Protein AF-0000000083334895 (afdb_homodimer)

pLDDT: mean 95.43, std 4.26, range [71.75, 98.81]

InterPro domains:
  IPR008173 Adenylyl cyclase CyaB [PTHR21028] (1-172)
  IPR008173 Adenylyl cyclase CyaB [cd07890] (3-166)
  IPR023577 CYTH domain [PF01928] (1-166)
  IPR023577 CYTH domain [PS51707] (1-172)
  IPR023577 CYTH domain [SM01118] (1-172)
  IPR033469 CYTH-like domain superfamily [SSF55154] (3-170)

Structure (mmCIF, N/CA/C/O backbone):
data_AF-0000000083334895-model_v1
#
loop_
_entity.id
_entity.type
_entity.pdbx_description
1 polymer 'CYTH domain-containing protein'
#
loop_
_atom_site.group_PDB
_atom_site.id
_atom_site.type_symbol
_atom_site.label_atom_id
_atom_site.label_alt_id
_atom_site.label_comp_id
_atom_site.label_asym_id
_atom_site.label_entity_id
_atom_site.label_seq_id
_atom_site.pdbx_PDB_ins_code
_atom_site.Cartn_x
_atom_site.Cartn_y
_atom_site.Cartn_z
_atom_site.occupancy
_atom_site.B_iso_or_equiv
_atom_site.auth_seq_id
_atom_site.auth_comp_id
_atom_site.auth_asym_id
_atom_site.auth_atom_id
_atom_site.pdbx_PDB_model_num
ATOM 1 N N . MET A 1 1 ? 1.846 -17.031 3.639 1 89.62 1 MET A N 1
ATOM 2 C CA . MET A 1 1 ? 1.557 -18.375 3.123 1 89.62 1 MET A CA 1
ATOM 3 C C . MET A 1 1 ? 2.668 -18.844 2.195 1 89.62 1 MET A C 1
ATOM 5 O O . MET A 1 1 ? 3.494 -18.047 1.747 1 89.62 1 MET A O 1
ATOM 9 N N . ARG A 1 2 ? 2.758 -20.375 2.004 1 93.31 2 ARG A N 1
ATOM 10 C CA . ARG A 1 2 ? 3.793 -20.938 1.152 1 93.31 2 ARG A CA 1
ATOM 11 C C . ARG A 1 2 ? 3.191 -21.906 0.128 1 93.31 2 ARG A C 1
ATOM 13 O O . ARG A 1 2 ? 2.234 -22.625 0.427 1 93.31 2 ARG A O 1
ATOM 20 N N . ASN A 1 3 ? 3.762 -21.781 -1.038 1 95.5 3 ASN A N 1
ATOM 21 C CA . ASN A 1 3 ? 3.373 -22.734 -2.062 1 95.5 3 ASN A CA 1
ATOM 22 C C . ASN A 1 3 ? 4.551 -23.109 -2.959 1 95.5 3 ASN A C 1
ATOM 24 O O . ASN A 1 3 ? 5.562 -22.406 -2.984 1 95.5 3 ASN A O 1
ATOM 28 N N . ILE A 1 4 ? 4.484 -24.328 -3.48 1 96.38 4 ILE A N 1
ATOM 29 C CA . ILE A 1 4 ? 5.367 -24.688 -4.586 1 96.38 4 ILE A CA 1
ATOM 30 C C . ILE A 1 4 ? 4.703 -24.344 -5.914 1 96.38 4 ILE A C 1
ATOM 32 O O . ILE A 1 4 ? 3.572 -24.75 -6.18 1 96.38 4 ILE A O 1
ATOM 36 N N . ASP A 1 5 ? 5.426 -23.578 -6.723 1 96.12 5 ASP A N 1
ATOM 37 C CA . ASP A 1 5 ? 4.844 -23.047 -7.953 1 96.12 5 ASP A CA 1
ATOM 38 C C . ASP A 1 5 ? 5.59 -23.562 -9.18 1 96.12 5 ASP A C 1
ATOM 40 O O . ASP A 1 5 ? 6.816 -23.672 -9.164 1 96.12 5 ASP A O 1
ATOM 44 N N . VAL A 1 6 ? 4.863 -23.906 -10.211 1 96.62 6 VAL A N 1
ATOM 45 C CA . VAL A 1 6 ? 5.375 -24.219 -11.547 1 96.62 6 VAL A CA 1
ATOM 46 C C . VAL A 1 6 ? 4.617 -23.406 -12.594 1 96.62 6 VAL A C 1
ATOM 48 O O . VAL A 1 6 ? 3.396 -23.25 -12.5 1 96.62 6 VAL A O 1
ATOM 51 N N . LYS A 1 7 ? 5.328 -22.891 -13.594 1 97.75 7 LYS A N 1
ATOM 52 C CA . LYS A 1 7 ? 4.703 -22.203 -14.719 1 97.75 7 LYS A CA 1
ATOM 53 C C . LYS A 1 7 ? 5.234 -22.734 -16.047 1 97.75 7 LYS A C 1
ATOM 55 O O . LYS A 1 7 ? 6.438 -22.969 -16.188 1 97.75 7 LYS A O 1
ATOM 60 N N . ALA A 1 8 ? 4.32 -22.891 -16.969 1 97.94 8 ALA A N 1
ATOM 61 C CA . ALA A 1 8 ? 4.734 -23.391 -18.281 1 97.94 8 ALA A CA 1
ATOM 62 C C . ALA A 1 8 ? 3.84 -22.828 -19.391 1 97.94 8 ALA A C 1
ATOM 64 O O . ALA A 1 8 ? 2.678 -22.5 -19.141 1 97.94 8 ALA A O 1
ATOM 65 N N . VAL A 1 9 ? 4.406 -22.75 -20.562 1 97.31 9 VAL A N 1
ATOM 66 C CA . VAL A 1 9 ? 3.609 -22.438 -21.734 1 97.31 9 VAL A CA 1
ATOM 67 C C . VAL A 1 9 ? 2.777 -23.641 -22.141 1 97.31 9 VAL A C 1
ATOM 69 O O . VAL A 1 9 ? 3.227 -24.781 -22.031 1 97.31 9 VAL A O 1
ATOM 72 N N . ILE A 1 10 ? 1.596 -23.391 -22.578 1 96.5 10 ILE A N 1
ATOM 73 C CA . ILE A 1 10 ? 0.734 -24.453 -23.078 1 96.5 10 ILE A CA 1
ATOM 74 C C . ILE A 1 10 ? 0.875 -24.578 -24.594 1 96.5 10 ILE A C 1
ATOM 76 O O . ILE A 1 10 ? 0.636 -23.609 -25.328 1 96.5 10 ILE A O 1
ATOM 80 N N . ARG A 1 11 ? 1.155 -25.766 -25.031 1 92.19 11 ARG A N 1
ATOM 81 C CA . ARG A 1 11 ? 1.303 -26 -26.469 1 92.19 11 ARG A CA 1
ATOM 82 C C . ARG A 1 11 ? 0.002 -26.516 -27.078 1 92.19 11 ARG A C 1
ATOM 84 O O . ARG A 1 11 ? -0.375 -26.109 -28.172 1 92.19 11 ARG A O 1
ATOM 91 N N . ASP A 1 12 ? -0.571 -27.359 -26.391 1 93.19 12 ASP A N 1
ATOM 92 C CA . ASP A 1 12 ? -1.852 -27.922 -26.812 1 93.19 12 ASP A CA 1
ATOM 93 C C . ASP A 1 12 ? -2.951 -27.594 -25.812 1 93.19 12 ASP A C 1
ATOM 95 O O . ASP A 1 12 ? -3.188 -28.359 -24.859 1 93.19 12 ASP A O 1
ATOM 99 N N . PHE A 1 13 ? -3.65 -26.578 -26.109 1 94.25 13 PHE A N 1
ATOM 100 C CA . PHE A 1 13 ? -4.625 -26.016 -25.172 1 94.25 13 PHE A CA 1
ATOM 101 C C . PHE A 1 13 ? -5.754 -27 -24.922 1 94.25 13 PHE A C 1
ATOM 103 O O . PHE A 1 13 ? -6.078 -27.281 -23.766 1 94.25 13 PHE A O 1
ATOM 110 N N . ALA A 1 14 ? -6.316 -27.5 -25.938 1 94.56 14 ALA A N 1
ATOM 111 C CA . ALA A 1 14 ? -7.457 -28.406 -25.828 1 94.56 14 ALA A CA 1
ATOM 112 C C . ALA A 1 14 ? -7.098 -29.641 -25 1 94.56 14 ALA A C 1
ATOM 114 O O . ALA A 1 14 ? -7.863 -30.047 -24.125 1 94.56 14 ALA A O 1
ATOM 115 N N . ARG A 1 15 ? -5.98 -30.219 -25.281 1 95.19 15 ARG A N 1
ATOM 116 C CA . ARG A 1 15 ? -5.531 -31.406 -24.562 1 95.19 15 ARG A CA 1
ATOM 117 C C . ARG A 1 15 ? -5.289 -31.094 -23.094 1 95.19 15 ARG A C 1
ATOM 119 O O . ARG A 1 15 ? -5.66 -31.875 -22.219 1 95.19 15 ARG A O 1
ATOM 126 N N . THR A 1 16 ? -4.637 -30.016 -22.828 1 95.69 16 THR A N 1
ATOM 127 C CA . THR A 1 16 ? -4.324 -29.609 -21.469 1 95.69 16 THR A CA 1
ATOM 128 C C . THR A 1 16 ? -5.605 -29.391 -20.656 1 95.69 16 THR A C 1
ATOM 130 O O . THR A 1 16 ? -5.738 -29.875 -19.547 1 95.69 16 THR A O 1
ATOM 133 N N . ILE A 1 17 ? -6.559 -28.703 -21.219 1 95.44 17 ILE A N 1
ATOM 134 C CA . ILE A 1 17 ? -7.828 -28.406 -20.562 1 95.44 17 ILE A CA 1
ATOM 135 C C . ILE A 1 17 ? -8.57 -29.703 -20.266 1 95.44 17 ILE A C 1
ATOM 137 O O . ILE A 1 17 ? -9.117 -29.891 -19.172 1 95.44 17 ILE A O 1
ATOM 141 N N . ALA A 1 18 ? -8.594 -30.578 -21.203 1 96.56 18 ALA A N 1
ATOM 142 C CA . ALA A 1 18 ? -9.281 -31.859 -21.031 1 96.56 18 ALA A CA 1
ATOM 143 C C . ALA A 1 18 ? -8.68 -32.656 -19.859 1 96.56 18 ALA A C 1
ATOM 145 O O . ALA A 1 18 ? -9.414 -33.188 -19.031 1 96.56 18 ALA A O 1
ATOM 146 N N . LYS A 1 19 ? -7.406 -32.688 -19.859 1 97.31 19 LYS A N 1
ATOM 147 C CA . LYS A 1 19 ? -6.738 -33.406 -18.781 1 97.31 19 LYS A CA 1
ATOM 148 C C . LYS A 1 19 ? -6.961 -32.75 -17.438 1 97.31 19 LYS A C 1
ATOM 150 O O . LYS A 1 19 ? -7.18 -33.438 -16.422 1 97.31 19 LYS A O 1
ATOM 155 N N . ALA A 1 20 ? -6.828 -31.422 -17.406 1 97.44 20 ALA A N 1
ATOM 156 C CA . ALA A 1 20 ? -7.086 -30.672 -16.172 1 97.44 20 ALA A CA 1
ATOM 157 C C . ALA A 1 20 ? -8.492 -30.953 -15.648 1 97.44 20 ALA A C 1
ATOM 159 O O . ALA A 1 20 ? -8.688 -31.156 -14.445 1 97.44 20 ALA A O 1
ATOM 160 N N . ARG A 1 21 ? -9.43 -30.922 -16.5 1 97.06 21 ARG A N 1
ATOM 161 C CA . ARG A 1 21 ? -10.82 -31.203 -16.156 1 97.06 21 ARG A CA 1
ATOM 162 C C . ARG A 1 21 ? -10.977 -32.625 -15.594 1 97.06 21 ARG A C 1
ATOM 164 O O . ARG A 1 21 ? -11.695 -32.812 -14.617 1 97.06 21 ARG A O 1
ATOM 171 N N . GLU A 1 22 ? -10.312 -33.531 -16.234 1 97.5 22 GLU A N 1
ATOM 172 C CA . GLU A 1 22 ? -10.359 -34.938 -15.812 1 97.5 22 GLU A CA 1
ATOM 173 C C . GLU A 1 22 ? -9.812 -35.094 -14.398 1 97.5 22 GLU A C 1
ATOM 175 O O . GLU A 1 22 ? -10.367 -35.844 -13.602 1 97.5 22 GLU A O 1
ATOM 180 N N . LEU A 1 23 ? -8.766 -34.375 -14.086 1 97.69 23 LEU A N 1
ATOM 181 C CA . LEU A 1 23 ? -8.07 -34.562 -12.812 1 97.69 23 LEU A CA 1
ATOM 182 C C . LEU A 1 23 ? -8.766 -33.781 -11.711 1 97.69 23 LEU A C 1
ATOM 184 O O . LEU A 1 23 ? -8.609 -34.094 -10.523 1 97.69 23 LEU A O 1
ATOM 188 N N . SER A 1 24 ? -9.484 -32.719 -12.086 1 97.62 24 SER A N 1
ATOM 189 C CA . SER A 1 24 ? -10.016 -31.75 -11.125 1 97.62 24 SER A CA 1
ATOM 190 C C . SER A 1 24 ? -11.07 -32.406 -10.227 1 97.62 24 SER A C 1
ATOM 192 O O . SER A 1 24 ? -11.883 -33.188 -10.688 1 97.62 24 SER A O 1
ATOM 194 N N . GLU A 1 25 ? -11.047 -32.031 -9 1 97.19 25 GLU A N 1
ATOM 195 C CA . GLU A 1 25 ? -12.016 -32.5 -8.016 1 97.19 25 GLU A CA 1
ATOM 196 C C . GLU A 1 25 ? -13.156 -31.516 -7.84 1 97.19 25 GLU A C 1
ATOM 198 O O . GLU A 1 25 ? -14.078 -31.75 -7.059 1 97.19 25 GLU A O 1
ATOM 203 N N . THR A 1 26 ? -13.117 -30.359 -8.414 1 95.25 26 THR A N 1
ATOM 204 C CA . THR A 1 26 ? -14.141 -29.312 -8.352 1 95.25 26 THR A CA 1
ATOM 205 C C . THR A 1 26 ? -14.461 -28.797 -9.742 1 95.25 26 THR A C 1
ATOM 207 O O . THR A 1 26 ? -13.688 -28.984 -10.68 1 95.25 26 THR A O 1
ATOM 210 N N . PRO A 1 27 ? -15.695 -28.203 -9.859 1 95.5 27 PRO A N 1
ATOM 211 C CA . PRO A 1 27 ? -16.016 -27.594 -11.156 1 95.5 27 PRO A CA 1
ATOM 212 C C . PRO A 1 27 ? -15.023 -26.484 -11.539 1 95.5 27 PRO A C 1
ATOM 214 O O . PRO A 1 27 ? -14.477 -25.812 -10.656 1 95.5 27 PRO A O 1
ATOM 217 N N . GLU A 1 28 ? -14.891 -26.359 -12.781 1 95.88 28 GLU A N 1
ATOM 218 C CA . GLU A 1 28 ? -14.07 -25.297 -13.344 1 95.88 28 GLU A CA 1
ATOM 219 C C . GLU A 1 28 ? -14.602 -23.922 -12.945 1 95.88 28 GLU A C 1
ATOM 221 O O . GLU A 1 28 ? -15.82 -23.703 -12.945 1 95.88 28 GLU A O 1
ATOM 226 N N . VAL A 1 29 ? -13.766 -23.062 -12.562 1 95.81 29 VAL A N 1
ATOM 227 C CA . VAL A 1 29 ? -14.133 -21.688 -12.258 1 95.81 29 VAL A CA 1
ATOM 228 C C . VAL A 1 29 ? -13.391 -20.719 -13.18 1 95.81 29 VAL A C 1
ATOM 230 O O . VAL A 1 29 ? -12.164 -20.797 -13.289 1 95.81 29 VAL A O 1
ATOM 233 N N . LYS A 1 30 ? -14.109 -19.891 -13.836 1 96.19 30 LYS A N 1
ATOM 234 C CA . LYS A 1 30 ? -13.523 -18.875 -14.703 1 96.19 30 LYS A CA 1
ATOM 235 C C . LYS A 1 30 ? -13.367 -17.547 -13.961 1 96.19 30 LYS A C 1
ATOM 237 O O . LYS A 1 30 ? -14.32 -17.062 -13.352 1 96.19 30 LYS A O 1
ATOM 242 N N . ILE A 1 31 ? -12.18 -17 -14.008 1 95.75 31 ILE A N 1
ATOM 243 C CA . ILE A 1 31 ? -11.883 -15.766 -13.289 1 95.75 31 ILE A CA 1
ATOM 244 C C . ILE A 1 31 ? -11.211 -14.773 -14.234 1 95.75 31 ILE A C 1
ATOM 246 O O . ILE A 1 31 ? -10.203 -15.094 -14.867 1 95.75 31 ILE A O 1
ATOM 250 N N . GLU A 1 32 ? -11.711 -13.602 -14.352 1 96.56 32 GLU A N 1
ATOM 251 C CA . GLU A 1 32 ? -11.062 -12.523 -15.086 1 96.56 32 GLU A CA 1
ATOM 252 C C . GLU A 1 32 ? -10.305 -11.594 -14.148 1 96.56 32 GLU A C 1
ATOM 254 O O . GLU A 1 32 ? -10.883 -11.023 -13.219 1 96.56 32 GLU A O 1
ATOM 259 N N . GLN A 1 33 ? -9.055 -11.445 -14.391 1 96.69 33 GLN A N 1
ATOM 260 C CA . GLN A 1 33 ? -8.18 -10.727 -13.469 1 96.69 33 GLN A CA 1
ATOM 261 C C . GLN A 1 33 ? -7.402 -9.633 -14.188 1 96.69 33 GLN A C 1
ATOM 263 O O . GLN A 1 33 ? -6.852 -9.859 -15.273 1 96.69 33 GLN A O 1
ATOM 268 N N . HIS A 1 34 ? -7.375 -8.445 -13.641 1 97 34 HIS A N 1
ATOM 269 C CA . HIS A 1 34 ? -6.52 -7.332 -14.031 1 97 34 HIS A CA 1
ATOM 270 C C . HIS A 1 34 ? -5.547 -6.969 -12.914 1 97 34 HIS A C 1
ATOM 272 O O . HIS A 1 34 ? -5.945 -6.371 -11.906 1 97 34 HIS A O 1
ATOM 278 N N . ASP A 1 35 ? -4.281 -7.301 -13.078 1 98.12 35 ASP A N 1
ATOM 279 C CA . ASP A 1 35 ? -3.26 -7.086 -12.055 1 98.12 35 ASP A CA 1
ATOM 280 C C . ASP A 1 35 ? -2.412 -5.855 -12.375 1 98.12 35 ASP A C 1
ATOM 282 O O . ASP A 1 35 ? -1.807 -5.777 -13.445 1 98.12 35 ASP A O 1
ATOM 286 N N . THR A 1 36 ? -2.41 -4.891 -11.516 1 98.56 36 THR A N 1
ATOM 287 C CA . THR A 1 36 ? -1.465 -3.783 -11.586 1 98.56 36 THR A CA 1
ATOM 288 C C . THR A 1 36 ? -0.254 -4.051 -10.695 1 98.56 36 THR A C 1
ATOM 290 O O . THR A 1 36 ? -0.388 -4.176 -9.477 1 98.56 36 THR A O 1
ATOM 293 N N . PHE A 1 37 ? 0.863 -4.148 -11.344 1 98.75 37 PHE A N 1
ATOM 294 C CA . PHE A 1 37 ? 2.1 -4.379 -10.602 1 98.75 37 PHE A CA 1
ATOM 295 C C . PHE A 1 37 ? 2.791 -3.062 -10.281 1 98.75 37 PHE A C 1
ATOM 297 O O . PHE A 1 37 ? 2.902 -2.186 -11.141 1 98.75 37 PHE A O 1
ATOM 304 N N . PHE A 1 38 ? 3.248 -2.947 -9.047 1 98.69 38 PHE A N 1
ATOM 305 C CA . PHE A 1 38 ? 3.971 -1.763 -8.594 1 98.69 38 PHE A CA 1
ATOM 306 C C . PHE A 1 38 ? 5.461 -2.055 -8.469 1 98.69 38 PHE A C 1
ATOM 308 O O . PHE A 1 38 ? 5.863 -3.215 -8.367 1 98.69 38 PHE A O 1
ATOM 315 N N . LYS A 1 39 ? 6.238 -1.011 -8.555 1 97.81 39 LYS A N 1
ATOM 316 C CA . LYS A 1 39 ? 7.68 -1.163 -8.367 1 97.81 39 LYS A CA 1
ATOM 317 C C . LYS A 1 39 ? 8.031 -1.373 -6.898 1 97.81 39 LYS A C 1
ATOM 319 O O . LYS A 1 39 ? 8.031 -0.422 -6.113 1 97.81 39 LYS A O 1
ATOM 324 N N . ALA A 1 40 ? 8.289 -2.572 -6.582 1 97.12 40 ALA A N 1
ATOM 325 C CA . ALA A 1 40 ? 8.602 -2.926 -5.199 1 97.12 40 ALA A CA 1
ATOM 326 C C . ALA A 1 40 ? 10.109 -3.084 -5.004 1 97.12 40 ALA A C 1
ATOM 328 O O . ALA A 1 40 ? 10.82 -3.48 -5.926 1 97.12 40 ALA A O 1
ATOM 329 N N . LYS A 1 41 ? 10.57 -2.723 -3.768 1 94.88 41 LYS A N 1
ATOM 330 C CA . LYS A 1 41 ? 11.969 -2.916 -3.408 1 94.88 41 LYS A CA 1
ATOM 331 C C . LYS A 1 41 ? 12.312 -4.398 -3.303 1 94.88 41 LYS A C 1
ATOM 333 O O . LYS A 1 41 ? 13.398 -4.82 -3.697 1 94.88 41 LYS A O 1
ATOM 338 N N . ASP A 1 42 ? 11.445 -5.164 -2.727 1 93.19 42 ASP A N 1
ATOM 339 C CA . ASP A 1 42 ? 11.609 -6.602 -2.531 1 93.19 42 ASP A CA 1
ATOM 340 C C . ASP A 1 42 ? 10.336 -7.359 -2.893 1 93.19 42 ASP A C 1
ATOM 342 O O . ASP A 1 42 ? 9.242 -6.973 -2.479 1 93.19 42 ASP A O 1
ATOM 346 N N . GLY A 1 43 ? 10.523 -8.43 -3.693 1 95.81 43 GLY A N 1
ATOM 347 C CA . GLY A 1 43 ? 9.359 -9.18 -4.129 1 95.81 43 GLY A CA 1
ATOM 348 C C . GLY A 1 43 ? 8.57 -8.484 -5.227 1 95.81 43 GLY A C 1
ATOM 349 O O . GLY A 1 43 ? 9.086 -7.586 -5.887 1 95.81 43 GLY A O 1
ATOM 350 N N . ARG A 1 44 ? 7.402 -9.008 -5.488 1 97.69 44 ARG A N 1
ATOM 351 C CA . ARG A 1 44 ? 6.473 -8.406 -6.438 1 97.69 44 ARG A CA 1
ATOM 352 C C . ARG A 1 44 ? 5.172 -8.008 -5.75 1 97.69 44 ARG A C 1
ATOM 354 O O . ARG A 1 44 ? 4.578 -8.797 -5.016 1 97.69 44 ARG A O 1
ATOM 361 N N . LEU A 1 45 ? 4.789 -6.793 -5.895 1 98.69 45 LEU A N 1
ATOM 362 C CA . LEU A 1 45 ? 3.553 -6.254 -5.332 1 98.69 45 LEU A CA 1
ATOM 363 C C . LEU A 1 45 ? 2.543 -5.949 -6.434 1 98.69 45 LEU A C 1
ATOM 365 O O . LEU A 1 45 ? 2.873 -5.277 -7.414 1 98.69 45 LEU A O 1
ATOM 369 N N . LYS A 1 46 ? 1.375 -6.48 -6.246 1 98.81 46 LYS A N 1
ATOM 370 C CA . LYS A 1 46 ? 0.349 -6.172 -7.238 1 98.81 46 LYS A CA 1
ATOM 371 C C . LYS A 1 46 ? -1.012 -5.973 -6.574 1 98.81 46 LYS A C 1
ATOM 373 O O . LYS A 1 46 ? -1.253 -6.473 -5.477 1 98.81 46 LYS A O 1
ATOM 378 N N . LEU A 1 47 ? -1.805 -5.145 -7.18 1 98.62 47 LEU A N 1
ATOM 379 C CA . LEU A 1 47 ? -3.232 -5.062 -6.887 1 98.62 47 LEU A CA 1
ATOM 380 C C . LEU A 1 47 ? -4.047 -5.789 -7.953 1 98.62 47 LEU A C 1
ATOM 382 O O . LEU A 1 47 ? -3.979 -5.441 -9.133 1 98.62 47 LEU A O 1
ATOM 386 N N . ARG A 1 48 ? -4.727 -6.855 -7.543 1 98.31 48 ARG A N 1
ATOM 387 C CA . ARG A 1 48 ? -5.531 -7.68 -8.438 1 98.31 48 ARG A CA 1
ATOM 388 C C . ARG A 1 48 ? -7 -7.273 -8.383 1 98.31 48 ARG A C 1
ATOM 390 O O . ARG A 1 48 ? -7.633 -7.355 -7.328 1 98.31 48 ARG A O 1
ATOM 397 N N . LYS A 1 49 ? -7.52 -6.805 -9.5 1 96.69 49 LYS A N 1
ATOM 398 C CA . LYS A 1 49 ? -8.945 -6.527 -9.633 1 96.69 49 LYS A CA 1
ATOM 399 C C . LYS A 1 49 ? -9.664 -7.668 -10.352 1 96.69 49 LYS A C 1
ATOM 401 O O . LYS A 1 49 ? -9.18 -8.172 -11.367 1 96.69 49 LYS A O 1
ATOM 406 N N . PHE A 1 50 ? -10.773 -8.031 -9.758 1 95.31 50 PHE A N 1
ATOM 407 C CA . PHE A 1 50 ? -11.617 -9.039 -10.383 1 95.31 50 PHE A CA 1
ATOM 408 C C . PHE A 1 50 ? -12.703 -8.383 -11.227 1 95.31 50 PHE A C 1
ATOM 410 O O . PHE A 1 50 ? -13.344 -7.426 -10.789 1 95.31 50 PHE A O 1
ATOM 417 N N . LYS A 1 51 ? -12.844 -8.711 -12.438 1 87.25 51 LYS A N 1
ATOM 418 C CA . LYS A 1 51 ? -13.781 -8.055 -13.344 1 87.25 51 LYS A CA 1
ATOM 419 C C . LYS A 1 51 ? -15.203 -8.57 -13.125 1 87.25 51 LYS A C 1
ATOM 421 O O . LYS A 1 51 ? -16.172 -7.93 -13.547 1 87.25 51 LYS A O 1
ATOM 426 N N . VAL A 1 52 ? -15.336 -9.695 -12.594 1 76.88 52 VAL A N 1
ATOM 427 C CA . VAL A 1 52 ? -16.672 -10.18 -12.266 1 76.88 52 VAL A CA 1
ATOM 428 C C . VAL A 1 52 ? -16.875 -10.164 -10.75 1 76.88 52 VAL A C 1
ATOM 430 O O . VAL A 1 52 ? -15.938 -10.43 -9.992 1 76.88 52 VAL A O 1
ATOM 433 N N . GLY A 1 53 ? -18.094 -9.586 -10.359 1 71.88 53 GLY A N 1
ATOM 434 C CA . GLY A 1 53 ? -18.406 -9.531 -8.938 1 71.88 53 GLY A CA 1
ATOM 435 C C . GLY A 1 53 ? -18.625 -8.117 -8.438 1 71.88 53 GLY A C 1
ATOM 436 O O . GLY A 1 53 ? -19 -7.227 -9.195 1 71.88 53 GLY A O 1
ATOM 437 N N . ASP A 1 54 ? -18.438 -7.902 -7.168 1 71.75 54 ASP A N 1
ATOM 438 C CA . ASP A 1 54 ? -18.797 -6.664 -6.488 1 71.75 54 ASP A CA 1
ATOM 439 C C . ASP A 1 54 ? -17.641 -5.672 -6.5 1 71.75 54 ASP A C 1
ATOM 441 O O . ASP A 1 54 ? -17.562 -4.785 -5.648 1 71.75 54 ASP A O 1
ATOM 445 N N . GLY A 1 55 ? -16.672 -5.945 -7.473 1 78.38 55 GLY A N 1
ATOM 446 C CA . GLY A 1 55 ? -15.57 -4.996 -7.547 1 78.38 55 GLY A CA 1
ATOM 447 C C . GLY A 1 55 ? -14.508 -5.23 -6.492 1 78.38 55 GLY A C 1
ATOM 448 O O . GLY A 1 55 ? -13.75 -4.32 -6.152 1 78.38 55 GLY A O 1
ATOM 449 N N . ALA A 1 56 ? -14.484 -6.453 -5.996 1 84.75 56 ALA A N 1
ATOM 450 C CA . ALA A 1 56 ? -13.5 -6.844 -4.992 1 84.75 56 ALA A CA 1
ATOM 451 C C . ALA A 1 56 ? -12.094 -6.887 -5.586 1 84.75 56 ALA A C 1
ATOM 453 O O . ALA A 1 56 ? -11.938 -7.035 -6.801 1 84.75 56 ALA A O 1
ATOM 454 N N . ALA A 1 57 ? -11.109 -6.535 -4.82 1 96.25 57 ALA A N 1
ATOM 455 C CA . ALA A 1 57 ? -9.703 -6.559 -5.207 1 96.25 57 ALA A CA 1
ATOM 456 C C . ALA A 1 57 ? -8.836 -7.125 -4.082 1 96.25 57 ALA A C 1
ATOM 458 O O . ALA A 1 57 ? -9.312 -7.32 -2.961 1 96.25 57 ALA A O 1
ATOM 459 N N . GLU A 1 58 ? -7.723 -7.504 -4.473 1 97.94 58 GLU A N 1
ATOM 460 C CA . GLU A 1 58 ? -6.73 -7.988 -3.514 1 97.94 58 GLU A CA 1
ATOM 461 C C . GLU A 1 58 ? -5.387 -7.293 -3.711 1 97.94 58 GLU A C 1
ATOM 463 O O . GLU A 1 58 ? -4.973 -7.043 -4.844 1 97.94 58 GLU A O 1
ATOM 468 N N . LEU A 1 59 ? -4.82 -6.891 -2.625 1 98.62 59 LEU A N 1
ATOM 469 C CA . LEU A 1 59 ? -3.412 -6.508 -2.631 1 98.62 59 LEU A CA 1
ATOM 470 C C . LEU A 1 59 ? -2.523 -7.691 -2.27 1 98.62 59 LEU A C 1
ATOM 472 O O . LEU A 1 59 ? -2.719 -8.328 -1.229 1 98.62 59 LEU A O 1
ATOM 476 N N . ILE A 1 60 ? -1.536 -7.984 -3.096 1 98.56 60 ILE A N 1
ATOM 477 C CA . ILE A 1 60 ? -0.763 -9.211 -2.953 1 98.56 60 ILE A CA 1
ATOM 478 C C . ILE A 1 60 ? 0.729 -8.898 -3.043 1 98.56 60 ILE A C 1
ATOM 480 O O . ILE A 1 60 ? 1.17 -8.219 -3.975 1 98.56 60 ILE A O 1
ATOM 484 N N . LEU A 1 61 ? 1.444 -9.312 -2.09 1 98.69 61 LEU A N 1
ATOM 485 C CA . LEU A 1 61 ? 2.902 -9.344 -2.129 1 98.69 61 LEU A CA 1
ATOM 486 C C . LEU A 1 61 ? 3.418 -10.773 -2.182 1 98.69 61 LEU A C 1
ATOM 488 O O . LEU A 1 61 ? 3.021 -11.609 -1.366 1 98.69 61 LEU A O 1
ATOM 492 N N . TYR A 1 62 ? 4.242 -11.031 -3.178 1 97.5 62 TYR A N 1
ATOM 493 C CA . TYR A 1 62 ? 4.785 -12.383 -3.219 1 97.5 62 TYR A CA 1
ATOM 494 C C . TYR A 1 62 ? 6.262 -12.367 -3.604 1 97.5 62 TYR A C 1
ATOM 496 O O . TYR A 1 62 ? 6.734 -11.414 -4.227 1 97.5 62 TYR A O 1
ATOM 504 N N . LYS A 1 63 ? 6.938 -13.375 -3.117 1 96.06 63 LYS A N 1
ATOM 505 C CA . LYS A 1 63 ? 8.336 -13.641 -3.439 1 96.06 63 LYS A CA 1
ATOM 506 C C . LYS A 1 63 ? 8.508 -15.031 -4.043 1 96.06 63 LYS A C 1
ATOM 508 O O . LYS A 1 63 ? 8.055 -16.031 -3.465 1 96.06 63 LYS A O 1
ATOM 513 N N . ARG A 1 64 ? 9.07 -14.961 -5.176 1 93.75 64 ARG A N 1
ATOM 514 C CA . ARG A 1 64 ? 9.289 -16.172 -5.949 1 93.75 64 ARG A CA 1
ATOM 515 C C . ARG A 1 64 ? 10.602 -16.109 -6.715 1 93.75 64 ARG A C 1
ATOM 517 O O . ARG A 1 64 ? 10.82 -15.195 -7.512 1 93.75 64 ARG A O 1
ATOM 524 N N . PRO A 1 65 ? 11.5 -17.094 -6.434 1 92.06 65 PRO A N 1
ATOM 525 C CA . PRO A 1 65 ? 12.719 -17.078 -7.246 1 92.06 65 PRO A CA 1
ATOM 526 C C . PRO A 1 65 ? 12.438 -17.297 -8.734 1 92.06 65 PRO A C 1
ATOM 528 O O . PRO A 1 65 ? 11.523 -18.031 -9.094 1 92.06 65 PRO A O 1
ATOM 531 N N . ASP A 1 66 ? 13.141 -16.594 -9.531 1 92.06 66 ASP A N 1
ATOM 532 C CA . ASP A 1 66 ? 13.008 -16.734 -10.977 1 92.06 66 ASP A CA 1
ATOM 533 C C . ASP A 1 66 ? 13.797 -17.938 -11.477 1 92.06 66 ASP A C 1
ATOM 535 O O . ASP A 1 66 ? 14.82 -17.781 -12.148 1 92.06 66 ASP A O 1
ATOM 539 N N . VAL A 1 67 ? 13.289 -19.078 -11.18 1 91.25 67 VAL A N 1
ATOM 540 C CA . VAL A 1 67 ? 13.93 -20.328 -11.617 1 91.25 67 VAL A CA 1
ATOM 541 C C . VAL A 1 67 ? 12.906 -21.203 -12.336 1 91.25 67 VAL A C 1
ATOM 543 O O . VAL A 1 67 ? 11.703 -21.016 -12.18 1 91.25 67 VAL A O 1
ATOM 546 N N . PHE A 1 68 ? 13.477 -22.078 -13.102 1 90.81 68 PHE A N 1
ATOM 547 C CA . PHE A 1 68 ? 12.625 -23 -13.836 1 90.81 68 PHE A CA 1
ATOM 548 C C . PHE A 1 68 ? 12.117 -24.109 -12.93 1 90.81 68 PHE A C 1
ATOM 550 O O . PHE A 1 68 ? 12.766 -24.453 -11.938 1 90.81 68 PHE A O 1
ATOM 557 N N . GLY A 1 69 ? 10.969 -24.641 -13.234 1 91.38 69 GLY A N 1
ATOM 558 C CA . GLY A 1 69 ? 10.453 -25.781 -12.508 1 91.38 69 GLY A CA 1
ATOM 559 C C . GLY A 1 69 ? 9.844 -25.422 -11.172 1 91.38 69 GLY A C 1
ATOM 560 O O . GLY A 1 69 ? 9.508 -24.25 -10.93 1 91.38 69 GLY A O 1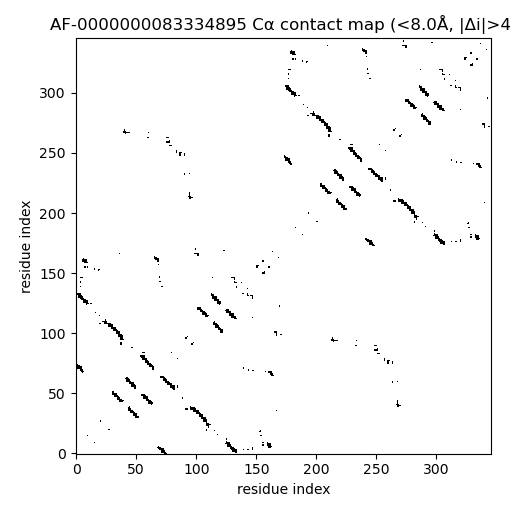
ATOM 561 N N . PRO A 1 70 ? 9.641 -26.5 -10.367 1 93.81 70 PRO A N 1
ATOM 562 C CA . PRO A 1 70 ? 9.016 -26.25 -9.062 1 93.81 70 PRO A CA 1
ATOM 563 C C . PRO A 1 70 ? 9.859 -25.359 -8.156 1 93.81 70 PRO A C 1
ATOM 565 O O . PRO A 1 70 ? 11.047 -25.641 -7.949 1 93.81 70 PRO A O 1
ATOM 568 N N . LYS A 1 71 ? 9.25 -24.328 -7.648 1 93.12 71 LYS A N 1
ATOM 569 C CA . LYS A 1 71 ? 9.969 -23.375 -6.793 1 93.12 71 LYS A CA 1
ATOM 570 C C . LYS A 1 71 ? 9.109 -22.969 -5.598 1 93.12 71 LYS A C 1
ATOM 572 O O . LYS A 1 71 ? 7.891 -22.859 -5.707 1 93.12 71 LYS A O 1
ATOM 577 N N . LEU A 1 72 ? 9.766 -22.766 -4.52 1 94.06 72 LEU A N 1
ATOM 578 C CA . LEU A 1 72 ? 9.078 -22.312 -3.314 1 94.06 72 LEU A CA 1
ATOM 579 C C . LEU A 1 72 ? 8.766 -20.828 -3.4 1 94.06 72 LEU A C 1
ATOM 581 O O . LEU A 1 72 ? 9.648 -20.016 -3.713 1 94.06 72 LEU A O 1
ATOM 585 N N . SER A 1 73 ? 7.52 -20.453 -3.178 1 93.88 73 SER A N 1
ATOM 586 C CA . SER A 1 73 ? 7.051 -19.062 -3.178 1 93.88 73 SER A CA 1
ATOM 587 C C . SER A 1 73 ? 6.344 -18.719 -1.871 1 93.88 73 SER A C 1
ATOM 589 O O . SER A 1 73 ? 5.762 -19.594 -1.226 1 93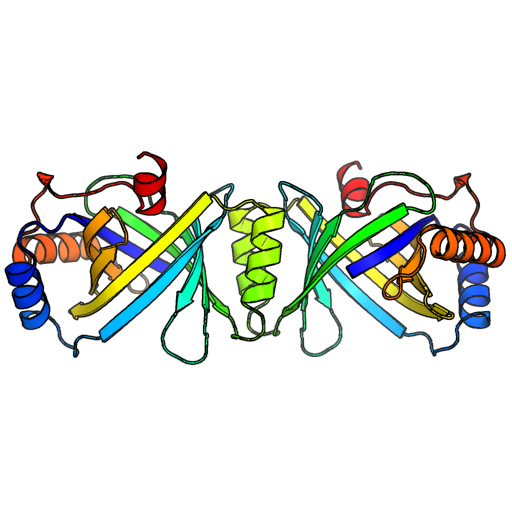.88 73 SER A O 1
ATOM 591 N N . THR A 1 74 ? 6.5 -17.578 -1.42 1 95.12 74 THR A N 1
ATOM 592 C CA . THR A 1 74 ? 5.758 -17.047 -0.283 1 95.12 74 THR A CA 1
ATOM 593 C C . THR A 1 74 ? 4.902 -15.859 -0.708 1 95.12 74 THR A C 1
ATOM 595 O O . THR A 1 74 ? 5.266 -15.125 -1.628 1 95.12 74 THR A O 1
ATOM 598 N N . TYR A 1 75 ? 3.725 -15.758 -0.075 1 96 75 TYR A N 1
ATOM 599 C CA . TYR A 1 75 ? 2.889 -14.617 -0.43 1 96 75 TYR A CA 1
ATOM 600 C C . TYR A 1 75 ? 2.072 -14.148 0.766 1 96 75 TYR A C 1
ATOM 602 O O . TYR A 1 75 ? 1.788 -14.922 1.679 1 96 75 TYR A O 1
ATOM 610 N N . ASP A 1 76 ? 1.832 -12.898 0.832 1 97 76 ASP A N 1
ATOM 611 C CA . ASP A 1 76 ? 0.867 -12.234 1.699 1 97 76 ASP A CA 1
ATOM 612 C C . ASP A 1 76 ? -0.205 -11.516 0.88 1 97 76 ASP A C 1
ATOM 614 O O . ASP A 1 76 ? 0.099 -10.891 -0.137 1 97 76 ASP A O 1
ATOM 618 N N . LYS A 1 77 ? -1.42 -11.672 1.28 1 97.44 77 LYS A N 1
ATOM 619 C CA . LYS A 1 77 ? -2.477 -10.977 0.548 1 97.44 77 LYS A CA 1
ATOM 620 C C . LYS A 1 77 ? -3.537 -10.43 1.499 1 97.44 77 LYS A C 1
ATOM 622 O O . LYS A 1 77 ? -3.676 -10.914 2.625 1 97.44 77 LYS A O 1
ATOM 627 N N . VAL A 1 78 ? -4.254 -9.43 1.079 1 97.5 78 VAL A N 1
ATOM 628 C CA . VAL A 1 78 ? -5.371 -8.852 1.816 1 97.5 78 VAL A CA 1
ATOM 629 C C . VAL A 1 78 ? -6.484 -8.461 0.847 1 97.5 78 VAL A C 1
ATOM 631 O O . VAL A 1 78 ? -6.219 -7.945 -0.24 1 97.5 78 VAL A O 1
ATOM 634 N N . GLU A 1 79 ? -7.695 -8.789 1.248 1 96.44 79 GLU A N 1
ATOM 635 C CA . GLU A 1 79 ? -8.859 -8.422 0.441 1 96.44 79 GLU A CA 1
ATOM 636 C C . GLU A 1 79 ? -9.234 -6.961 0.651 1 96.44 79 GLU A C 1
ATOM 638 O O . GLU A 1 79 ? -9.227 -6.469 1.781 1 96.44 79 GLU A O 1
ATOM 643 N N . LEU A 1 80 ? -9.508 -6.309 -0.421 1 96.06 80 LEU A N 1
ATOM 644 C CA . LEU A 1 80 ? -9.898 -4.906 -0.375 1 96.06 80 LEU A CA 1
ATOM 645 C C . LEU A 1 80 ? -11.367 -4.738 -0.761 1 96.06 80 LEU A C 1
ATOM 647 O O . LEU A 1 80 ? -11.836 -5.359 -1.719 1 96.06 80 LEU A O 1
ATOM 651 N N . ASN A 1 81 ? -11.984 -3.867 0.04 1 92.06 81 ASN A N 1
ATOM 652 C CA . ASN A 1 81 ? -13.336 -3.504 -0.352 1 92.06 81 ASN A CA 1
ATOM 653 C C . ASN A 1 81 ? -13.352 -2.658 -1.622 1 92.06 81 ASN A C 1
ATOM 655 O O . ASN A 1 81 ? -12.438 -1.86 -1.848 1 92.06 81 ASN A O 1
ATOM 659 N N . ALA A 1 82 ? -14.453 -2.818 -2.381 1 92.69 82 ALA A N 1
ATOM 660 C CA . ALA A 1 82 ? -14.562 -2.164 -3.682 1 92.69 82 ALA A CA 1
ATOM 661 C C . ALA A 1 82 ? -14.406 -0.651 -3.549 1 92.69 82 ALA A C 1
ATOM 663 O O . ALA A 1 82 ? -13.859 0.004 -4.441 1 92.69 82 ALA A O 1
ATOM 664 N N . ASP A 1 83 ? -14.844 -0.113 -2.453 1 93.19 83 ASP A N 1
ATOM 665 C CA . ASP A 1 83 ? -14.945 1.335 -2.297 1 93.19 83 ASP A CA 1
ATOM 666 C C . ASP A 1 83 ? -13.562 1.967 -2.146 1 93.19 83 ASP A C 1
ATOM 668 O O . ASP A 1 83 ? -13.406 3.178 -2.32 1 93.19 83 ASP A O 1
ATOM 672 N N . ILE A 1 84 ? -12.523 1.163 -1.883 1 95.56 84 ILE A N 1
ATOM 673 C CA . ILE A 1 84 ? -11.234 1.789 -1.632 1 95.56 84 ILE A CA 1
ATOM 674 C C . ILE A 1 84 ? -10.242 1.379 -2.719 1 95.56 84 ILE A C 1
ATOM 676 O O . ILE A 1 84 ? -9.102 1.86 -2.744 1 95.56 84 ILE A O 1
ATOM 680 N N . VAL A 1 85 ? -10.57 0.549 -3.623 1 96.25 85 VAL A N 1
ATOM 681 C CA . VAL A 1 85 ? -9.672 -0.042 -4.605 1 96.25 85 VAL A CA 1
ATOM 682 C C . VAL A 1 85 ? -9.047 1.057 -5.465 1 96.25 85 VAL A C 1
ATOM 684 O O . VAL A 1 85 ? -7.832 1.089 -5.656 1 96.25 85 VAL A O 1
ATOM 687 N N . GLU A 1 86 ? -9.859 1.922 -5.992 1 96 86 GLU A N 1
ATOM 688 C CA . GLU A 1 86 ? -9.359 2.988 -6.855 1 96 86 GLU A CA 1
ATOM 689 C C . GLU A 1 86 ? -8.383 3.895 -6.105 1 96 86 GLU A C 1
ATOM 691 O O . GLU A 1 86 ? -7.328 4.246 -6.633 1 96 86 GLU A O 1
ATOM 696 N N . SER A 1 87 ? -8.727 4.23 -4.91 1 97.12 87 SER A N 1
ATOM 697 C CA . SER A 1 87 ? -7.891 5.117 -4.109 1 97.12 87 SER A CA 1
ATOM 698 C C . SER A 1 87 ? -6.539 4.48 -3.807 1 97.12 87 SER A C 1
ATOM 700 O O . SER A 1 87 ? -5.496 5.121 -3.953 1 97.12 87 SER A O 1
ATOM 702 N N . ILE A 1 88 ? -6.539 3.213 -3.428 1 97.94 88 ILE A N 1
ATOM 703 C CA . ILE A 1 88 ? -5.301 2.516 -3.104 1 97.94 88 ILE A CA 1
ATOM 704 C C . ILE A 1 88 ? -4.438 2.385 -4.355 1 97.94 88 ILE A C 1
ATOM 706 O O . ILE A 1 88 ? -3.225 2.611 -4.309 1 97.94 88 ILE A O 1
ATOM 710 N N . THR A 1 89 ? -5.086 2.064 -5.445 1 98 89 THR A N 1
ATOM 711 C CA . THR A 1 89 ? -4.355 1.95 -6.703 1 98 89 THR A CA 1
ATOM 712 C C . THR A 1 89 ? -3.656 3.264 -7.043 1 98 89 THR A C 1
ATOM 714 O O . THR A 1 89 ? -2.473 3.271 -7.387 1 98 89 THR A O 1
ATOM 717 N N . ASN A 1 90 ? -4.383 4.332 -6.914 1 98.06 90 ASN A N 1
ATOM 718 C CA . ASN A 1 90 ? -3.846 5.648 -7.238 1 98.06 90 ASN A CA 1
ATOM 719 C C . ASN A 1 90 ? -2.693 6.027 -6.316 1 98.06 90 ASN A C 1
ATOM 721 O O . ASN A 1 90 ? -1.647 6.492 -6.773 1 98.06 90 ASN A O 1
ATOM 725 N N . ILE A 1 91 ? -2.885 5.785 -5.055 1 98.56 91 ILE A N 1
ATOM 726 C CA . ILE A 1 91 ? -1.878 6.141 -4.059 1 98.56 91 ILE A CA 1
ATOM 727 C C . ILE A 1 91 ? -0.604 5.332 -4.305 1 98.56 91 ILE A C 1
ATOM 729 O O . ILE A 1 91 ? 0.49 5.898 -4.375 1 98.56 91 ILE A O 1
ATOM 733 N N . LEU A 1 92 ? -0.75 4.035 -4.473 1 98.69 92 LEU A N 1
ATOM 734 C CA . LEU A 1 92 ? 0.425 3.189 -4.656 1 98.69 92 LEU A CA 1
ATOM 735 C C . LEU A 1 92 ? 1.097 3.477 -5.996 1 98.69 92 LEU A C 1
ATOM 737 O O . LEU A 1 92 ? 2.324 3.42 -6.102 1 98.69 92 LEU A O 1
ATOM 741 N N . SER A 1 93 ? 0.282 3.758 -7.051 1 98.69 93 SER A N 1
ATOM 742 C CA . SER A 1 93 ? 0.855 4.125 -8.344 1 98.69 93 SER A CA 1
ATOM 743 C C . SER A 1 93 ? 1.746 5.355 -8.219 1 98.69 93 SER A C 1
ATOM 745 O O . SER A 1 93 ? 2.836 5.398 -8.797 1 98.69 93 SER A O 1
ATOM 747 N N . GLN A 1 94 ? 1.299 6.324 -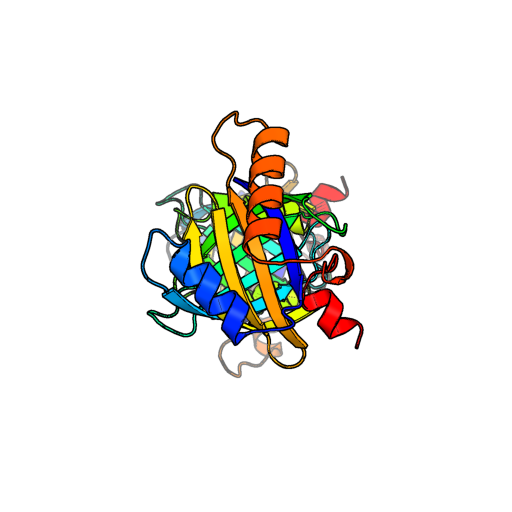7.496 1 98.06 94 GLN A N 1
ATOM 748 C CA . GLN A 1 94 ? 2.051 7.562 -7.324 1 98.06 94 GLN A CA 1
ATOM 749 C C . GLN A 1 94 ? 3.275 7.348 -6.441 1 98.06 94 GLN A C 1
ATOM 751 O O . GLN A 1 94 ? 4.359 7.848 -6.742 1 98.06 94 GLN A O 1
ATOM 756 N N . ALA A 1 95 ? 3.102 6.586 -5.402 1 98.25 95 ALA A N 1
ATOM 757 C CA . ALA A 1 95 ? 4.137 6.441 -4.383 1 98.25 95 ALA A CA 1
ATOM 758 C C . ALA A 1 95 ? 5.266 5.535 -4.867 1 98.25 95 ALA A C 1
ATOM 760 O O . ALA A 1 95 ? 6.426 5.727 -4.504 1 98.25 95 ALA A O 1
ATOM 761 N N . MET A 1 96 ? 4.938 4.562 -5.68 1 98.12 96 MET A N 1
ATOM 762 C CA . MET A 1 96 ? 5.906 3.516 -5.996 1 98.12 96 MET A CA 1
ATOM 763 C C . MET A 1 96 ? 6.203 3.486 -7.492 1 98.12 96 MET A C 1
ATOM 765 O O . MET A 1 96 ? 7.254 2.994 -7.91 1 98.12 96 MET A O 1
ATOM 769 N N . GLY A 1 97 ? 5.273 3.988 -8.258 1 98 97 GLY A N 1
ATOM 770 C CA . GLY A 1 97 ? 5.32 3.771 -9.695 1 98 97 GLY A CA 1
ATOM 771 C C . GLY A 1 97 ? 4.703 2.451 -10.117 1 98 97 GLY A C 1
ATOM 772 O O . GLY A 1 97 ? 4.648 1.504 -9.328 1 98 97 GLY A O 1
ATOM 773 N N . VAL A 1 98 ? 4.227 2.4 -11.367 1 98.25 98 VAL A N 1
ATOM 774 C CA . VAL A 1 98 ? 3.633 1.191 -11.93 1 98.25 98 VAL A CA 1
ATOM 775 C C . VAL A 1 98 ? 4.668 0.445 -12.766 1 98.25 98 VAL A C 1
ATOM 777 O O . VAL A 1 98 ? 5.309 1.033 -13.641 1 98.25 98 VAL A O 1
ATOM 780 N N . LEU A 1 99 ? 4.934 -0.81 -12.422 1 97.75 99 LEU A N 1
ATOM 781 C CA . LEU A 1 99 ? 5.859 -1.654 -13.172 1 97.75 99 LEU A CA 1
ATOM 782 C C . LEU A 1 99 ? 5.219 -2.152 -14.461 1 97.75 99 LEU A C 1
ATOM 784 O O . LEU A 1 99 ? 5.887 -2.252 -15.492 1 97.75 99 LEU A O 1
ATOM 788 N N . GLY A 1 100 ? 3.91 -2.5 -14.352 1 97.75 100 GLY A N 1
ATOM 789 C CA . GLY A 1 100 ? 3.174 -2.994 -15.508 1 97.75 100 GLY A CA 1
ATOM 790 C C . GLY A 1 100 ? 1.79 -3.508 -15.156 1 97.75 100 GLY A C 1
ATOM 791 O O . GLY A 1 100 ? 1.413 -3.537 -13.977 1 97.75 100 GLY A O 1
ATOM 792 N N . ILE A 1 101 ? 1.045 -3.848 -16.219 1 98.12 101 ILE A N 1
ATOM 793 C CA . ILE A 1 101 ? -0.316 -4.348 -16.062 1 98.12 101 ILE A CA 1
ATOM 794 C C . ILE A 1 101 ? -0.449 -5.707 -16.75 1 98.12 101 ILE A C 1
ATOM 796 O O . ILE A 1 101 ? 0.04 -5.891 -17.875 1 98.12 101 ILE A O 1
ATOM 800 N N . VAL A 1 102 ? -0.991 -6.68 -16.062 1 98.44 102 VAL A N 1
ATOM 801 C CA . VAL A 1 102 ? -1.263 -8 -16.609 1 98.44 102 VAL A CA 1
ATOM 802 C C . VAL A 1 102 ? -2.766 -8.266 -16.609 1 98.44 102 VAL A C 1
ATOM 804 O O . VAL A 1 102 ? -3.398 -8.289 -15.555 1 98.44 102 VAL A O 1
ATOM 807 N N . LYS A 1 103 ? -3.32 -8.391 -17.766 1 98 103 LYS A N 1
ATOM 808 C CA . LYS A 1 103 ? -4.715 -8.789 -17.938 1 98 103 LYS A CA 1
ATOM 809 C C . LYS A 1 103 ? -4.816 -10.242 -18.406 1 98 103 LYS A C 1
ATOM 811 O O . LYS A 1 103 ? -4.113 -10.656 -19.328 1 98 103 LYS A O 1
ATOM 816 N N . LYS A 1 104 ? -5.699 -10.938 -17.719 1 98.25 104 LYS A N 1
ATOM 817 C CA . LYS A 1 104 ? -5.801 -12.344 -18.109 1 98.25 104 LYS A CA 1
ATOM 818 C C . LYS A 1 104 ? -7.148 -12.93 -17.703 1 98.25 104 LYS A C 1
ATOM 820 O O . LYS A 1 104 ? -7.832 -12.391 -16.828 1 98.25 104 LYS A O 1
ATOM 825 N N . THR A 1 105 ? -7.5 -13.984 -18.422 1 97.38 105 THR A N 1
ATOM 826 C CA . THR A 1 105 ? -8.57 -14.883 -18 1 97.38 105 THR A CA 1
ATOM 827 C C . THR A 1 105 ? -8 -16.188 -17.469 1 97.38 105 THR A C 1
ATOM 829 O O . THR A 1 105 ? -7.105 -16.781 -18.078 1 97.38 105 THR A O 1
ATOM 832 N N . ARG A 1 106 ? -8.469 -16.594 -16.281 1 98 106 ARG A N 1
ATOM 833 C CA . ARG A 1 106 ? -7.98 -17.797 -15.633 1 98 106 ARG A CA 1
ATOM 834 C C . ARG A 1 106 ? -9.102 -18.828 -15.477 1 98 106 ARG A C 1
ATOM 836 O O . ARG A 1 106 ? -10.211 -18.484 -15.07 1 98 106 ARG A O 1
ATOM 843 N N . LEU A 1 107 ? -8.82 -20.047 -15.852 1 97.69 107 LEU A N 1
ATOM 844 C CA . LEU A 1 107 ? -9.602 -21.203 -15.414 1 97.69 107 LEU A CA 1
ATOM 845 C C . LEU A 1 107 ? -8.938 -21.906 -14.234 1 97.69 107 LEU A C 1
ATOM 847 O O . LEU A 1 107 ? -7.746 -22.219 -14.297 1 97.69 107 LEU A O 1
ATOM 851 N N . LEU A 1 108 ? -9.734 -22.078 -13.211 1 98 108 LEU A N 1
ATOM 852 C CA . LEU A 1 108 ? -9.219 -22.688 -11.992 1 98 108 LEU A CA 1
ATOM 853 C C . LEU A 1 108 ? -9.758 -24.094 -11.812 1 98 108 LEU A C 1
ATOM 855 O O . LEU A 1 108 ? -10.961 -24.328 -11.93 1 98 108 LEU A O 1
ATOM 859 N N . TYR A 1 109 ? -8.828 -25.031 -11.57 1 98 109 TYR A N 1
ATOM 860 C CA . TYR A 1 109 ? -9.125 -26.406 -11.195 1 98 109 TYR A CA 1
ATOM 861 C C . TYR A 1 109 ? -8.43 -26.781 -9.891 1 98 109 TYR A C 1
ATOM 863 O O . TYR A 1 109 ? -7.352 -26.266 -9.586 1 98 109 TYR A O 1
ATOM 871 N N . ILE A 1 110 ? -9.078 -27.688 -9.133 1 98.19 110 ILE A N 1
ATOM 872 C CA . ILE A 1 110 ? -8.5 -28.109 -7.859 1 98.19 110 ILE A CA 1
ATOM 873 C C . ILE A 1 110 ? -8.242 -29.609 -7.879 1 98.19 110 ILE A C 1
ATOM 875 O O . ILE A 1 110 ? -9.133 -30.406 -8.203 1 98.19 110 ILE A O 1
ATOM 879 N N . VAL A 1 111 ? -7.047 -29.984 -7.586 1 97.69 111 VAL A N 1
ATOM 880 C CA . VAL A 1 111 ? -6.645 -31.375 -7.434 1 97.69 111 VAL A CA 1
ATOM 881 C C . VAL A 1 111 ? -5.902 -31.562 -6.113 1 97.69 111 VAL A C 1
ATOM 883 O O . VAL A 1 111 ? -4.727 -31.203 -5.996 1 97.69 111 VAL A O 1
ATOM 886 N N . GLY A 1 112 ? -6.543 -32.156 -5.152 1 96.12 112 GLY A N 1
ATOM 887 C CA . GLY A 1 112 ? -5.938 -32.219 -3.83 1 96.12 112 GLY A CA 1
ATOM 888 C C . GLY A 1 112 ? -5.586 -30.844 -3.273 1 96.12 112 GLY A C 1
ATOM 889 O O . GLY A 1 112 ? -6.441 -29.953 -3.188 1 96.12 112 GLY A O 1
ATOM 890 N N . GLN A 1 113 ? -4.293 -30.625 -2.922 1 96.62 113 GLN A N 1
ATOM 891 C CA . GLN A 1 113 ? -3.836 -29.359 -2.383 1 96.62 113 GLN A CA 1
ATOM 892 C C . GLN A 1 113 ? -3.27 -28.469 -3.484 1 96.62 113 GLN A C 1
ATOM 894 O O . GLN A 1 113 ? -2.629 -27.453 -3.203 1 96.62 113 GLN A O 1
ATOM 899 N N . THR A 1 114 ? -3.51 -28.844 -4.719 1 97.94 114 THR A N 1
ATOM 900 C CA . THR A 1 114 ? -2.928 -28.109 -5.836 1 97.94 114 THR A CA 1
ATOM 901 C C . THR A 1 114 ? -3.996 -27.297 -6.57 1 97.94 114 THR A C 1
ATOM 903 O O . THR A 1 114 ? -5.055 -27.828 -6.914 1 97.94 114 THR A O 1
ATOM 906 N N . ARG A 1 115 ? -3.754 -26.062 -6.746 1 98.12 115 ARG A N 1
ATOM 907 C CA . ARG A 1 115 ? -4.516 -25.234 -7.676 1 98.12 115 ARG A CA 1
ATOM 908 C C . ARG A 1 115 ? -3.896 -25.266 -9.07 1 98.12 115 ARG A C 1
ATOM 910 O O . ARG A 1 115 ? -2.725 -24.922 -9.242 1 98.12 115 ARG A O 1
ATOM 917 N N . ILE A 1 116 ? -4.637 -25.672 -9.992 1 98.38 116 ILE A N 1
ATOM 918 C CA . ILE A 1 116 ? -4.223 -25.625 -11.391 1 98.38 116 ILE A CA 1
ATOM 919 C C . ILE A 1 116 ? -4.836 -24.406 -12.078 1 98.38 116 ILE A C 1
ATOM 921 O O . ILE A 1 116 ? -6.059 -24.281 -12.172 1 98.38 116 ILE A O 1
ATOM 925 N N . HIS A 1 117 ? -4.027 -23.562 -12.531 1 98.31 117 HIS A N 1
ATOM 926 C CA . HIS A 1 117 ? -4.445 -22.359 -13.25 1 98.31 117 HIS A CA 1
ATOM 927 C C . HIS A 1 117 ? -4.16 -22.484 -14.75 1 98.31 117 HIS A C 1
ATOM 929 O O . HIS A 1 117 ? -3.014 -22.703 -15.148 1 98.31 117 HIS A O 1
ATOM 935 N N . ILE A 1 118 ? -5.117 -22.375 -15.5 1 98.12 118 ILE A N 1
ATOM 936 C CA . ILE A 1 118 ? -4.965 -22.188 -16.938 1 98.12 118 ILE A CA 1
ATOM 937 C C . ILE A 1 118 ? -5.234 -20.734 -17.297 1 98.12 118 ILE A C 1
ATOM 939 O O . ILE A 1 118 ? -6.371 -20.266 -17.203 1 98.12 118 ILE A O 1
ATOM 943 N N . ASP A 1 119 ? -4.23 -20.125 -17.734 1 98.12 119 ASP A N 1
ATOM 944 C CA . ASP A 1 119 ? -4.293 -18.672 -17.938 1 98.12 119 ASP A CA 1
ATOM 945 C C . ASP A 1 119 ? -4.203 -18.328 -19.422 1 98.12 119 ASP A C 1
ATOM 947 O O . ASP A 1 119 ? -3.33 -18.828 -20.141 1 98.12 119 ASP A O 1
ATOM 951 N N . ASN A 1 120 ? -5.082 -17.562 -19.922 1 98.12 120 ASN A N 1
ATOM 952 C CA . ASN A 1 120 ? -4.918 -16.797 -21.156 1 98.12 120 ASN A CA 1
ATOM 953 C C . ASN A 1 120 ? -4.535 -15.352 -20.859 1 98.12 120 ASN A C 1
ATOM 955 O O . ASN A 1 120 ? -5.352 -14.578 -20.359 1 98.12 120 ASN A O 1
ATOM 959 N N . VAL A 1 121 ? -3.305 -15.016 -21.141 1 98.31 121 VAL A N 1
ATOM 960 C CA . VAL A 1 121 ? -2.758 -13.719 -20.766 1 98.31 121 VAL A CA 1
ATOM 961 C C . VAL A 1 121 ? -2.746 -12.789 -21.984 1 98.31 121 VAL A C 1
ATOM 963 O O . VAL A 1 121 ? -2.217 -13.148 -23.031 1 98.31 121 VAL A O 1
ATOM 966 N N . ASP A 1 122 ? -3.307 -11.609 -21.812 1 97.94 122 ASP A N 1
ATOM 967 C CA . ASP A 1 122 ? -3.365 -10.617 -22.891 1 97.94 122 ASP A CA 1
ATOM 968 C C . ASP A 1 122 ? -1.973 -10.336 -23.453 1 97.94 122 ASP A C 1
ATOM 970 O O . ASP A 1 122 ? -1.038 -10.062 -22.688 1 97.94 122 ASP A O 1
ATOM 974 N N . ARG A 1 123 ? -1.789 -10.523 -24.766 1 96.5 123 ARG A N 1
ATOM 975 C CA . ARG A 1 123 ? -0.604 -10.211 -25.562 1 96.5 123 ARG A CA 1
ATOM 976 C C . ARG A 1 123 ? 0.535 -11.18 -25.25 1 96.5 123 ARG A C 1
ATOM 978 O O . ARG A 1 123 ? 1.694 -10.898 -25.562 1 96.5 123 ARG A O 1
ATOM 985 N N . LEU A 1 124 ? 0.342 -12.25 -24.578 1 96.25 124 LEU A N 1
ATOM 986 C CA . LEU A 1 124 ? 1.41 -13.188 -24.25 1 96.25 124 LEU A CA 1
ATOM 987 C C . LEU A 1 124 ? 1.067 -14.594 -24.719 1 96.25 124 LEU A C 1
ATOM 989 O O . LEU A 1 124 ? 1.896 -15.266 -25.344 1 96.25 124 LEU A O 1
ATOM 993 N N . GLY A 1 125 ? -0.225 -15.07 -24.359 1 96.38 125 GLY A N 1
ATOM 994 C CA . GLY A 1 125 ? -0.629 -16.391 -24.781 1 96.38 125 GLY A CA 1
ATOM 995 C C . GLY A 1 125 ? -1.141 -17.266 -23.656 1 96.38 125 GLY A C 1
ATOM 996 O O . GLY A 1 125 ? -1.699 -16.75 -22.672 1 96.38 125 GLY A O 1
ATOM 997 N N . ASP A 1 126 ? -1.057 -18.594 -23.875 1 97.75 126 ASP A N 1
ATOM 998 C CA . ASP A 1 126 ? -1.664 -19.547 -22.953 1 97.75 126 ASP A CA 1
ATOM 999 C C . ASP A 1 126 ? -0.607 -20.188 -22.062 1 97.75 126 ASP A C 1
ATOM 1001 O O . ASP A 1 126 ? 0.416 -20.672 -22.547 1 97.75 126 ASP A O 1
ATOM 1005 N N . PHE A 1 127 ? -0.915 -20.203 -20.797 1 98.38 127 PHE A N 1
ATOM 1006 C CA . PHE A 1 127 ? 0.017 -20.75 -19.812 1 98.38 127 PHE A CA 1
ATOM 1007 C C . PHE A 1 127 ? -0.71 -21.625 -18.812 1 98.38 127 PHE A C 1
ATOM 1009 O O . PHE A 1 127 ? -1.928 -21.531 -18.656 1 98.38 127 PHE A O 1
ATOM 1016 N N . ILE A 1 128 ? 0.018 -22.453 -18.203 1 98.19 128 ILE A N 1
ATOM 1017 C CA . ILE A 1 128 ? -0.476 -23.25 -17.078 1 98.19 128 ILE A CA 1
ATOM 1018 C C . ILE A 1 128 ? 0.404 -23.016 -15.859 1 98.19 128 ILE A C 1
ATOM 1020 O O . ILE A 1 128 ? 1.629 -22.938 -15.969 1 98.19 128 ILE A O 1
ATOM 1024 N N . GLU A 1 129 ? -0.219 -22.812 -14.727 1 98.12 129 GLU A N 1
ATOM 1025 C CA . GLU A 1 129 ? 0.477 -22.75 -13.445 1 98.12 129 GLU A CA 1
ATOM 1026 C C . GLU A 1 129 ? -0.036 -23.812 -12.484 1 98.12 129 GLU A C 1
ATOM 1028 O O . GLU A 1 129 ? -1.24 -24.078 -12.422 1 98.12 129 GLU A O 1
ATOM 1033 N N . LEU A 1 130 ? 0.867 -24.469 -11.789 1 97.94 130 LEU A N 1
ATOM 1034 C CA . LEU A 1 130 ? 0.551 -25.359 -10.672 1 97.94 130 LEU A CA 1
ATOM 1035 C C . LEU A 1 130 ? 0.963 -24.734 -9.344 1 97.94 130 LEU A C 1
ATOM 1037 O O . LEU A 1 130 ? 2.133 -24.391 -9.148 1 97.94 130 LEU A O 1
ATOM 1041 N N . GLU A 1 131 ? 0.054 -24.547 -8.484 1 97.69 131 GLU A N 1
ATOM 1042 C CA . GLU A 1 131 ? 0.325 -24.031 -7.148 1 97.69 131 GLU A CA 1
ATOM 1043 C C . GLU A 1 131 ? -0.009 -25.047 -6.07 1 97.69 131 GLU A C 1
ATOM 1045 O O . GLU A 1 131 ? -1.174 -25.219 -5.707 1 97.69 131 GLU A O 1
ATOM 1050 N N . VAL A 1 132 ? 0.993 -25.703 -5.57 1 97.69 132 VAL A N 1
ATOM 1051 C CA . VAL A 1 132 ? 0.815 -26.656 -4.484 1 97.69 132 VAL A CA 1
ATOM 1052 C C . VAL A 1 132 ? 0.886 -25.938 -3.141 1 97.69 132 VAL A C 1
ATOM 1054 O O . VAL A 1 132 ? 1.974 -25.594 -2.668 1 97.69 132 VAL A O 1
ATOM 1057 N N . VAL A 1 133 ? -0.265 -25.766 -2.529 1 95.88 133 VAL A N 1
ATOM 1058 C CA . VAL A 1 133 ? -0.321 -25.047 -1.259 1 95.88 133 VAL A CA 1
ATOM 1059 C C . VAL A 1 133 ? 0.181 -25.953 -0.134 1 95.88 133 VAL A C 1
ATOM 1061 O O . VAL A 1 133 ? -0.349 -27.047 0.076 1 95.88 133 VAL A O 1
ATOM 1064 N N . LEU A 1 134 ? 1.172 -25.484 0.525 1 95 134 LEU A N 1
ATOM 1065 C CA . LEU A 1 134 ? 1.75 -26.297 1.6 1 95 134 LEU A CA 1
ATOM 1066 C C . LEU A 1 134 ? 0.889 -26.219 2.855 1 95 134 LEU A C 1
ATOM 1068 O O . LEU A 1 134 ? 0.399 -25.141 3.217 1 95 134 LEU A O 1
ATOM 1072 N N . LYS A 1 135 ? 0.631 -27.344 3.402 1 90.75 135 LYS A N 1
ATOM 1073 C CA . LYS A 1 135 ? 0.04 -27.391 4.738 1 90.75 135 LYS A CA 1
ATOM 1074 C C . LYS A 1 135 ? 1.046 -26.953 5.797 1 90.75 135 LYS A C 1
ATOM 1076 O O . LYS A 1 135 ? 2.252 -26.922 5.543 1 90.75 135 LYS A O 1
ATOM 1081 N N . GLU A 1 136 ? 0.322 -26.766 7.008 1 86.06 136 GLU A N 1
ATOM 1082 C CA . GLU A 1 136 ? 1.211 -26.422 8.109 1 86.06 136 GLU A CA 1
ATOM 1083 C C . GLU A 1 136 ? 2.234 -27.516 8.359 1 86.06 136 GLU A C 1
ATOM 1085 O O . GLU A 1 136 ? 1.879 -28.703 8.438 1 86.06 136 GLU A O 1
ATOM 1090 N N . ASP A 1 137 ? 3.475 -27.391 8.297 1 88.44 137 ASP A N 1
ATOM 1091 C CA . ASP A 1 137 ? 4.586 -28.266 8.648 1 88.44 137 ASP A CA 1
ATOM 1092 C C . ASP A 1 137 ? 4.855 -29.281 7.547 1 88.44 137 ASP A C 1
ATOM 1094 O O . ASP A 1 137 ? 5.551 -30.281 7.766 1 88.44 137 ASP A O 1
ATOM 1098 N N . GLN A 1 138 ? 4.156 -29.109 6.441 1 91.06 138 GLN A N 1
ATOM 1099 C CA . GLN A 1 138 ? 4.402 -30.031 5.332 1 91.06 138 GLN A CA 1
ATOM 1100 C C . GLN A 1 138 ? 5.812 -29.859 4.781 1 91.06 138 GLN A C 1
ATOM 1102 O O . GLN A 1 138 ? 6.312 -28.734 4.668 1 91.06 138 GLN A O 1
ATOM 1107 N N . ASP A 1 139 ? 6.355 -30.953 4.43 1 92.31 139 ASP A N 1
ATOM 1108 C CA . ASP A 1 139 ? 7.688 -30.969 3.836 1 92.31 139 ASP A CA 1
ATOM 1109 C C . ASP A 1 139 ? 7.668 -30.391 2.422 1 92.31 139 ASP A C 1
ATOM 1111 O O . ASP A 1 139 ? 6.824 -30.766 1.605 1 92.31 139 ASP A O 1
ATOM 1115 N N . VAL A 1 140 ? 8.547 -29.562 2.191 1 93 140 VAL A N 1
ATOM 1116 C CA . VAL A 1 140 ? 8.656 -28.906 0.896 1 93 140 VAL A CA 1
ATOM 1117 C C . VAL A 1 140 ? 8.914 -29.938 -0.194 1 93 140 VAL A C 1
ATOM 1119 O O . VAL A 1 140 ? 8.398 -29.828 -1.306 1 93 140 VAL A O 1
ATOM 1122 N N . GLU A 1 141 ? 9.68 -30.906 0.111 1 94.81 141 GLU A N 1
ATOM 1123 C CA . GLU A 1 141 ? 10.008 -31.938 -0.862 1 94.81 141 GLU A CA 1
ATOM 1124 C C . GLU A 1 141 ? 8.766 -32.719 -1.285 1 94.81 141 GLU A C 1
ATOM 1126 O O . GLU A 1 141 ? 8.633 -33.094 -2.447 1 94.81 141 GLU A O 1
ATOM 1131 N N . GLU A 1 142 ? 7.984 -32.969 -0.363 1 95.69 142 GLU A N 1
ATOM 1132 C CA . GLU A 1 142 ? 6.73 -33.656 -0.673 1 95.69 142 GLU A CA 1
ATOM 1133 C C . GLU A 1 142 ? 5.891 -32.844 -1.653 1 95.69 142 GLU A C 1
ATOM 1135 O O . GLU A 1 142 ? 5.309 -33.375 -2.59 1 95.69 142 GLU A O 1
ATOM 1140 N N . ALA A 1 143 ? 5.777 -31.578 -1.391 1 95.31 143 ALA A N 1
ATOM 1141 C CA . ALA A 1 143 ? 5.02 -30.688 -2.266 1 95.31 143 ALA A CA 1
ATOM 1142 C C . ALA A 1 143 ? 5.633 -30.625 -3.66 1 95.31 143 ALA A C 1
ATOM 1144 O O . ALA A 1 143 ? 4.918 -30.562 -4.66 1 95.31 143 ALA A O 1
ATOM 1145 N N . ARG A 1 144 ? 6.945 -30.656 -3.721 1 96.31 144 ARG A N 1
ATOM 1146 C CA . ARG A 1 144 ? 7.637 -30.688 -5.008 1 96.31 144 ARG A CA 1
ATOM 1147 C C . ARG A 1 144 ? 7.293 -31.953 -5.785 1 96.31 144 ARG A C 1
ATOM 1149 O O . ARG A 1 144 ? 7.074 -31.906 -7 1 96.31 144 ARG A O 1
ATOM 1156 N N . ASP A 1 145 ? 7.27 -33 -5.07 1 96.88 145 ASP A N 1
ATOM 1157 C CA . ASP A 1 145 ? 6.91 -34.281 -5.695 1 96.88 145 ASP A CA 1
ATOM 1158 C C . ASP A 1 145 ? 5.492 -34.219 -6.27 1 96.88 145 ASP A C 1
ATOM 1160 O O . ASP A 1 145 ? 5.238 -34.75 -7.355 1 96.88 145 ASP A O 1
ATOM 1164 N N . ILE A 1 146 ? 4.633 -33.656 -5.516 1 96.94 146 ILE A N 1
ATOM 1165 C CA . ILE A 1 146 ? 3.254 -33.5 -5.973 1 96.94 146 ILE A CA 1
ATOM 1166 C C . ILE A 1 146 ? 3.229 -32.688 -7.27 1 96.94 146 ILE A C 1
ATOM 1168 O O . ILE A 1 146 ? 2.561 -33.094 -8.234 1 96.94 146 ILE A O 1
ATOM 1172 N N . ALA A 1 147 ? 3.951 -31.609 -7.316 1 97.25 147 ALA A N 1
ATOM 1173 C CA . ALA A 1 147 ? 4.02 -30.766 -8.508 1 97.25 147 ALA A CA 1
ATOM 1174 C C . ALA A 1 147 ? 4.57 -31.531 -9.695 1 97.25 147 ALA A C 1
ATOM 1176 O O . ALA A 1 147 ? 4.008 -31.484 -10.797 1 97.25 147 ALA A O 1
ATOM 1177 N N . GLU A 1 148 ? 5.617 -32.25 -9.484 1 96.75 148 GLU A N 1
ATOM 1178 C CA . GLU A 1 148 ? 6.258 -33 -10.555 1 96.75 148 GLU A CA 1
ATOM 1179 C C . GLU A 1 148 ? 5.328 -34.094 -11.109 1 96.75 148 GLU A C 1
ATOM 1181 O O . GLU A 1 148 ? 5.285 -34.312 -12.32 1 96.75 148 GLU A O 1
ATOM 1186 N N . ASN A 1 149 ? 4.707 -34.719 -10.227 1 97.31 149 ASN A N 1
ATOM 1187 C CA . ASN A 1 149 ? 3.738 -35.75 -10.648 1 97.31 149 ASN A CA 1
ATOM 1188 C C . ASN A 1 149 ? 2.648 -35.125 -11.531 1 97.31 149 ASN A C 1
ATOM 1190 O O . ASN A 1 149 ? 2.301 -35.688 -12.57 1 97.31 149 ASN A O 1
ATOM 1194 N N . LEU A 1 150 ? 2.141 -34 -11.102 1 97.19 150 LEU A N 1
ATOM 1195 C CA . LEU A 1 150 ? 1.095 -33.344 -11.875 1 97.19 150 LEU A CA 1
ATOM 1196 C C . LEU A 1 150 ? 1.635 -32.844 -13.211 1 97.19 150 LEU A C 1
ATOM 1198 O O . LEU A 1 150 ? 0.914 -32.844 -14.211 1 97.19 150 LEU A O 1
ATOM 1202 N N . MET A 1 151 ? 2.887 -32.375 -13.234 1 96.94 151 MET A N 1
ATOM 1203 C CA . MET A 1 151 ? 3.508 -31.984 -14.492 1 96.94 151 MET A CA 1
ATOM 1204 C C . MET A 1 151 ? 3.461 -33.125 -15.508 1 96.94 151 MET A C 1
ATOM 1206 O O . MET A 1 151 ? 3.137 -32.906 -16.672 1 96.94 151 MET A O 1
ATOM 1210 N N . GLN A 1 152 ? 3.744 -34.312 -15.023 1 95.94 152 GLN A N 1
ATOM 1211 C CA . GLN A 1 152 ? 3.73 -35.469 -15.891 1 95.94 152 GLN A CA 1
ATOM 1212 C C . GLN A 1 152 ? 2.32 -35.781 -16.391 1 95.94 152 GLN A C 1
ATOM 1214 O O . GLN A 1 152 ? 2.109 -36 -17.578 1 95.94 152 GLN A O 1
ATOM 1219 N N . LYS A 1 153 ? 1.446 -35.75 -15.523 1 96.06 153 LYS A N 1
ATOM 1220 C CA . LYS A 1 153 ? 0.062 -36.062 -15.859 1 96.06 153 LYS A CA 1
ATOM 1221 C C . LYS A 1 153 ? -0.508 -35.062 -16.859 1 96.06 153 LYS A C 1
ATOM 1223 O O . LYS A 1 153 ? -1.346 -35.406 -17.688 1 96.06 153 LYS A O 1
ATOM 1228 N N . LEU A 1 154 ? -0.05 -33.844 -16.75 1 96.31 154 LEU A N 1
ATOM 1229 C CA . LEU A 1 154 ? -0.579 -32.781 -17.594 1 96.31 154 LEU A CA 1
ATOM 1230 C C . LEU A 1 154 ? 0.295 -32.562 -18.828 1 96.31 154 LEU A C 1
ATOM 1232 O O . LEU A 1 154 ? 0.094 -31.594 -19.578 1 96.31 154 LEU A O 1
ATOM 1236 N N . PHE A 1 155 ? 1.316 -33.312 -19.016 1 93.44 155 PHE A N 1
ATOM 1237 C CA . PHE A 1 155 ? 2.184 -33.344 -20.188 1 93.44 155 PHE A CA 1
ATOM 1238 C C . PHE A 1 155 ? 3.014 -32.062 -20.281 1 93.44 155 PHE A C 1
ATOM 1240 O O . PHE A 1 155 ? 3.217 -31.531 -21.375 1 93.44 155 PHE A O 1
ATOM 1247 N N . ILE A 1 156 ? 3.336 -31.531 -19.109 1 95.56 156 ILE A N 1
ATOM 1248 C CA . ILE A 1 156 ? 4.188 -30.344 -19.109 1 95.56 156 ILE A CA 1
ATOM 1249 C C . ILE A 1 156 ? 5.648 -30.75 -19.266 1 95.56 156 ILE A C 1
ATOM 1251 O O . ILE A 1 156 ? 6.203 -31.453 -18.422 1 95.56 156 ILE A O 1
ATOM 1255 N N . LYS A 1 157 ? 6.262 -30.281 -20.312 1 95.06 157 LYS A N 1
ATOM 1256 C CA . LYS A 1 157 ? 7.652 -30.609 -20.609 1 95.06 157 LYS A CA 1
ATOM 1257 C C . LYS A 1 157 ? 8.602 -29.578 -20 1 95.06 157 LYS A C 1
ATOM 1259 O O . LYS A 1 157 ? 8.219 -28.422 -19.797 1 95.06 157 LYS A O 1
ATOM 1264 N N . GLU A 1 158 ? 9.805 -30 -19.812 1 94.38 158 GLU A N 1
ATOM 1265 C CA . GLU A 1 158 ? 10.82 -29.125 -19.25 1 94.38 158 GLU A CA 1
ATOM 1266 C C . GLU A 1 158 ? 11.055 -27.906 -20.141 1 94.38 158 GLU A C 1
ATOM 1268 O O . GLU A 1 158 ? 11.25 -26.797 -19.641 1 94.38 158 GLU A O 1
ATOM 1273 N N . ASP A 1 159 ? 11.055 -28.141 -21.391 1 95.25 159 ASP A N 1
ATOM 1274 C CA . ASP A 1 159 ? 11.336 -27.078 -22.344 1 95.25 159 ASP A CA 1
ATOM 1275 C C . ASP A 1 159 ? 10.203 -26.047 -22.359 1 95.25 159 ASP A C 1
ATOM 1277 O O . ASP A 1 159 ? 10.359 -24.953 -22.906 1 95.25 159 ASP A O 1
ATOM 1281 N N . ASP A 1 160 ? 9.094 -26.375 -21.797 1 96.31 160 ASP A N 1
ATOM 1282 C CA . ASP A 1 160 ? 7.945 -25.484 -21.781 1 96.31 160 ASP A CA 1
ATOM 1283 C C . ASP A 1 160 ? 7.945 -24.594 -20.547 1 96.31 160 ASP A C 1
ATOM 1285 O O . ASP A 1 160 ? 7.164 -23.641 -20.453 1 96.31 160 ASP A O 1
ATOM 1289 N N . LEU A 1 161 ? 8.797 -24.891 -19.578 1 96.75 161 LEU A N 1
ATOM 1290 C CA . LEU A 1 161 ? 8.805 -24.203 -18.281 1 96.75 161 LEU A CA 1
ATOM 1291 C C . LEU A 1 161 ? 9.195 -22.75 -18.438 1 96.75 161 LEU A C 1
ATOM 1293 O O . LEU A 1 161 ? 10.062 -22.406 -19.25 1 96.75 161 LEU A O 1
ATOM 1297 N N . VAL A 1 162 ? 8.57 -21.922 -17.703 1 95.38 162 VAL A N 1
ATOM 1298 C CA . VAL A 1 162 ? 8.805 -20.469 -17.719 1 95.38 162 VAL A CA 1
ATOM 1299 C C . VAL A 1 162 ? 9.266 -20.016 -16.328 1 95.38 162 VAL A C 1
ATOM 1301 O O . VAL A 1 162 ? 8.625 -20.328 -15.32 1 95.38 162 VAL A O 1
ATOM 1304 N N . ALA A 1 163 ? 10.328 -19.281 -16.219 1 93.44 163 ALA A N 1
ATOM 1305 C CA . ALA A 1 163 ? 10.906 -18.844 -14.953 1 93.44 163 ALA A CA 1
ATOM 1306 C C . ALA A 1 163 ? 10.352 -17.484 -14.539 1 93.44 163 ALA A C 1
ATOM 1308 O O . ALA A 1 163 ? 10.062 -17.25 -13.367 1 93.44 163 ALA A O 1
ATOM 1309 N N . ASN A 1 164 ? 10.07 -16.609 -15.492 1 93.12 164 ASN A N 1
ATOM 1310 C CA . ASN A 1 164 ? 9.781 -15.203 -15.227 1 93.12 164 ASN A CA 1
ATOM 1311 C C . ASN A 1 164 ? 8.289 -14.977 -14.969 1 93.12 164 ASN A C 1
ATOM 1313 O O . ASN A 1 164 ? 7.453 -15.758 -15.43 1 93.12 164 ASN A O 1
ATOM 1317 N N . ALA A 1 165 ? 8.031 -13.969 -14.195 1 94.62 165 ALA A N 1
ATOM 1318 C CA . ALA A 1 165 ? 6.652 -13.523 -14.039 1 94.62 165 ALA A CA 1
ATOM 1319 C C . ALA A 1 165 ? 6.113 -12.938 -15.336 1 94.62 165 ALA A C 1
ATOM 1321 O O . ALA A 1 165 ? 6.883 -12.445 -16.172 1 94.62 165 ALA A O 1
ATOM 1322 N N . TYR A 1 166 ? 4.785 -12.984 -15.5 1 96.81 166 TYR A N 1
ATOM 1323 C CA . TYR A 1 166 ? 4.16 -12.453 -16.703 1 96.81 166 TYR A CA 1
ATOM 1324 C C . TYR A 1 166 ? 4.566 -11 -16.938 1 96.81 166 TYR A C 1
ATOM 1326 O O . TYR A 1 166 ? 4.852 -10.609 -18.078 1 96.81 166 TYR A O 1
ATOM 1334 N N . VAL A 1 167 ? 4.59 -10.211 -15.859 1 96.38 167 VAL A N 1
ATOM 1335 C CA . VAL A 1 167 ? 4.859 -8.781 -15.961 1 96.38 167 VAL A CA 1
ATOM 1336 C C . VAL A 1 167 ? 6.285 -8.562 -16.469 1 96.38 167 VAL A C 1
ATOM 1338 O O . VAL A 1 167 ? 6.539 -7.633 -17.234 1 96.38 167 VAL A O 1
ATOM 1341 N N . ASP A 1 168 ? 7.117 -9.422 -16.047 1 94.81 168 ASP A N 1
ATOM 1342 C CA . ASP A 1 168 ? 8.5 -9.32 -16.5 1 94.81 168 ASP A CA 1
ATOM 1343 C C . ASP A 1 168 ? 8.609 -9.672 -17.984 1 94.81 168 ASP A C 1
ATOM 1345 O O . ASP A 1 168 ? 9.344 -9.023 -18.734 1 94.81 168 ASP A O 1
ATOM 1349 N N . ILE A 1 169 ? 7.898 -10.688 -18.375 1 94.38 169 ILE A N 1
ATOM 1350 C CA . ILE A 1 169 ? 7.902 -11.125 -19.766 1 94.38 169 ILE A CA 1
ATOM 1351 C C . ILE A 1 169 ? 7.32 -10.031 -20.656 1 94.38 169 ILE A C 1
ATOM 1353 O O . ILE A 1 169 ? 7.875 -9.711 -21.719 1 94.38 169 ILE A O 1
ATOM 1357 N N . LEU A 1 170 ? 6.242 -9.445 -20.203 1 94.88 170 LEU A N 1
ATOM 1358 C CA . LEU A 1 170 ? 5.566 -8.398 -20.969 1 94.88 170 LEU A CA 1
ATOM 1359 C C . LEU A 1 170 ? 6.461 -7.172 -21.109 1 94.88 170 LEU A C 1
ATOM 1361 O O . LEU A 1 170 ? 6.453 -6.512 -22.156 1 94.88 170 LEU A O 1
ATOM 1365 N N . ASN A 1 171 ? 7.215 -6.848 -20.062 1 92.19 171 ASN A N 1
ATOM 1366 C CA . ASN A 1 171 ? 8.07 -5.668 -20.062 1 92.19 171 ASN A CA 1
ATOM 1367 C C . ASN A 1 171 ? 9.336 -5.898 -20.875 1 92.19 171 ASN A C 1
ATOM 1369 O O . ASN A 1 171 ? 10.016 -4.941 -21.266 1 92.19 171 ASN A O 1
ATOM 1373 N N . SER A 1 172 ? 9.742 -7.078 -21.047 1 88.69 172 SER A N 1
ATOM 1374 C CA . SER A 1 172 ? 10.93 -7.406 -21.844 1 88.69 172 SER A CA 1
ATOM 1375 C C . SER A 1 172 ? 10.625 -7.402 -23.328 1 88.69 172 SER A C 1
ATOM 1377 O O . SER A 1 172 ? 11.539 -7.379 -24.156 1 88.69 172 SER A O 1
ATOM 1379 N N . LYS A 1 173 ? 9.477 -7.395 -23.75 1 78.81 173 LYS A N 1
ATOM 1380 C CA . LYS A 1 173 ? 9.102 -7.316 -25.156 1 78.81 173 LYS A CA 1
ATOM 1381 C C . LYS A 1 173 ? 9.172 -5.883 -25.672 1 78.81 173 LYS A C 1
ATOM 1383 O O . LYS A 1 173 ? 9.562 -5.641 -26.812 1 78.81 173 LYS A O 1
ATOM 1388 N N . MET B 1 1 ? -6.422 16.281 -2.891 1 89.75 1 MET B N 1
ATOM 1389 C CA . MET B 1 1 ? -6.762 17.516 -2.168 1 89.75 1 MET B CA 1
ATOM 1390 C C . MET B 1 1 ? -5.539 18.406 -2.023 1 89.75 1 MET B C 1
ATOM 1392 O O . MET B 1 1 ? -4.41 17.969 -2.234 1 89.75 1 MET B O 1
ATOM 1396 N N . ARG B 1 2 ? -5.84 19.891 -1.759 1 93.56 2 ARG B N 1
ATOM 1397 C CA . ARG B 1 2 ? -4.75 20.844 -1.619 1 93.56 2 ARG B CA 1
ATOM 1398 C C . ARG B 1 2 ? -4.902 21.656 -0.34 1 93.56 2 ARG B C 1
ATOM 1400 O O . ARG B 1 2 ? -6.02 21.984 0.065 1 93.56 2 ARG B O 1
ATOM 1407 N N . ASN B 1 3 ? -3.746 21.859 0.242 1 95.62 3 ASN B N 1
ATOM 1408 C CA . ASN B 1 3 ? -3.744 22.766 1.393 1 95.62 3 ASN B CA 1
ATOM 1409 C C . ASN B 1 3 ? -2.457 23.578 1.462 1 95.62 3 ASN B C 1
ATOM 1411 O O . ASN B 1 3 ? -1.469 23.25 0.807 1 95.62 3 ASN B O 1
ATOM 1415 N N . ILE B 1 4 ? -2.596 24.766 2.045 1 96.56 4 ILE B N 1
ATOM 1416 C CA . ILE B 1 4 ? -1.409 25.5 2.453 1 96.56 4 ILE B CA 1
ATOM 1417 C C . ILE B 1 4 ? -1.014 25.109 3.873 1 96.56 4 ILE B C 1
ATOM 1419 O O . ILE B 1 4 ? -1.833 25.156 4.793 1 96.56 4 ILE B O 1
ATOM 1423 N N . ASP B 1 5 ? 0.246 24.688 4.016 1 96.19 5 ASP B N 1
ATOM 1424 C CA . ASP B 1 5 ? 0.703 24.141 5.285 1 96.19 5 ASP B CA 1
ATOM 1425 C C . ASP B 1 5 ? 1.814 24.984 5.891 1 96.19 5 ASP B C 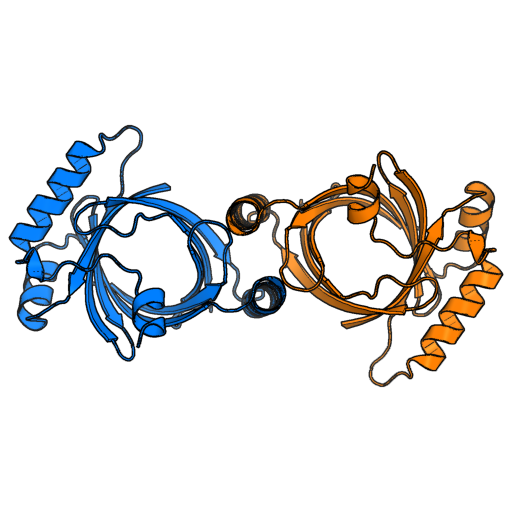1
ATOM 1427 O O . ASP B 1 5 ? 2.691 25.469 5.172 1 96.19 5 ASP B O 1
ATOM 1431 N N . VAL B 1 6 ? 1.769 25.203 7.184 1 96.75 6 VAL B N 1
ATOM 1432 C CA . VAL B 1 6 ? 2.83 25.812 7.984 1 96.75 6 VAL B CA 1
ATOM 1433 C C . VAL B 1 6 ? 3.137 24.922 9.188 1 96.75 6 VAL B C 1
ATOM 1435 O O . VAL B 1 6 ? 2.223 24.375 9.812 1 96.75 6 VAL B O 1
ATOM 1438 N N . LYS B 1 7 ? 4.414 24.75 9.508 1 97.75 7 LYS B N 1
ATOM 1439 C CA . LYS B 1 7 ? 4.828 24.031 10.711 1 97.75 7 LYS B CA 1
ATOM 1440 C C . LYS B 1 7 ? 5.836 24.844 11.516 1 97.75 7 LYS B C 1
ATOM 1442 O O . LYS B 1 7 ? 6.742 25.453 10.953 1 97.75 7 LYS B O 1
ATOM 1447 N N . ALA B 1 8 ? 5.641 24.812 12.812 1 97.94 8 ALA B N 1
ATOM 1448 C CA . ALA B 1 8 ? 6.562 25.547 13.672 1 97.94 8 ALA B CA 1
ATOM 1449 C C . ALA B 1 8 ? 6.719 24.875 15.023 1 97.94 8 ALA B C 1
ATOM 1451 O O . ALA B 1 8 ? 5.812 24.156 15.477 1 97.94 8 ALA B O 1
ATOM 1452 N N . VAL B 1 9 ? 7.848 25.094 15.625 1 97.31 9 VAL B N 1
ATOM 1453 C CA . VAL B 1 9 ? 8.047 24.672 17 1 97.31 9 VAL B CA 1
ATOM 1454 C C . VAL B 1 9 ? 7.285 25.594 17.953 1 97.31 9 VAL B C 1
ATOM 1456 O O . VAL B 1 9 ? 7.176 26.797 17.703 1 97.31 9 VAL B O 1
ATOM 1459 N N . ILE B 1 10 ? 6.754 25.016 18.953 1 96.62 10 ILE B N 1
ATOM 1460 C CA . ILE B 1 10 ? 6.059 25.812 19.969 1 96.62 10 ILE B CA 1
ATOM 1461 C C . ILE B 1 10 ? 7.016 26.141 21.125 1 96.62 10 ILE B C 1
ATOM 1463 O O . ILE B 1 10 ? 7.57 25.234 21.75 1 96.62 10 ILE B O 1
ATOM 1467 N N . ARG B 1 11 ? 7.102 27.406 21.438 1 92.38 11 ARG B N 1
ATOM 1468 C CA . ARG B 1 11 ? 7.977 27.828 22.516 1 92.38 11 ARG B CA 1
ATOM 1469 C C . ARG B 1 11 ? 7.203 27.969 23.828 1 92.38 11 ARG B C 1
ATOM 1471 O O . ARG B 1 11 ? 7.699 27.594 24.891 1 92.38 11 ARG B O 1
ATOM 1478 N N . ASP B 1 12 ? 6.105 28.516 23.703 1 93.31 12 ASP B N 1
ATOM 1479 C CA . ASP B 1 12 ? 5.219 28.688 24.844 1 93.31 12 ASP B CA 1
ATOM 1480 C C . ASP B 1 12 ? 3.914 27.922 24.656 1 93.31 12 ASP B C 1
ATOM 1482 O O . ASP B 1 12 ? 2.941 28.469 24.125 1 93.31 12 ASP B O 1
ATOM 1486 N N . PHE B 1 13 ? 3.891 26.75 25.203 1 94.38 13 PHE B N 1
ATOM 1487 C CA . PHE B 1 13 ? 2.801 25.812 24.969 1 94.38 13 PHE B CA 1
ATOM 1488 C C . PHE B 1 13 ? 1.49 26.359 25.531 1 94.38 13 PHE B C 1
ATOM 1490 O O . PHE B 1 13 ? 0.48 26.406 24.828 1 94.38 13 PHE B O 1
ATOM 1497 N N . ALA B 1 14 ? 1.514 26.766 26.734 1 94.69 14 ALA B N 1
ATOM 1498 C CA . ALA B 1 14 ? 0.307 27.234 27.406 1 94.69 14 ALA B CA 1
ATOM 1499 C C . ALA B 1 14 ? -0.305 28.422 26.672 1 94.69 14 ALA B C 1
ATOM 1501 O O . ALA B 1 14 ? -1.52 28.469 26.469 1 94.69 14 ALA B O 1
ATOM 1502 N N . ARG B 1 15 ? 0.512 29.359 26.297 1 95.31 15 ARG B N 1
ATOM 1503 C CA . ARG B 1 15 ? 0.045 30.547 25.594 1 95.31 15 ARG B CA 1
ATOM 1504 C C . ARG B 1 15 ? -0.537 30.172 24.234 1 95.31 15 ARG B C 1
ATOM 1506 O O . ARG B 1 15 ? -1.574 30.703 23.828 1 95.31 15 ARG B O 1
ATOM 1513 N N . THR B 1 16 ? 0.139 29.328 23.516 1 95.81 16 THR B N 1
ATOM 1514 C CA . THR B 1 16 ? -0.306 28.906 22.203 1 95.81 16 THR B CA 1
ATOM 1515 C C . THR B 1 16 ? -1.655 28.188 22.281 1 95.81 16 THR B C 1
ATOM 1517 O O . THR B 1 16 ? -2.568 28.5 21.516 1 95.81 16 THR B O 1
ATOM 1520 N N . ILE B 1 17 ? -1.82 27.297 23.219 1 95.62 17 ILE B N 1
ATOM 1521 C CA . ILE B 1 17 ? -3.059 26.547 23.391 1 95.62 17 ILE B CA 1
ATOM 1522 C C . ILE B 1 17 ? -4.199 27.516 23.734 1 95.62 17 ILE B C 1
ATOM 1524 O O . ILE B 1 17 ? -5.301 27.391 23.203 1 95.62 17 ILE B O 1
ATOM 1528 N N . ALA B 1 18 ? -3.949 28.422 24.609 1 96.62 18 ALA B N 1
ATOM 1529 C CA . ALA B 1 18 ? -4.969 29.391 25 1 96.62 18 ALA B CA 1
ATOM 1530 C C . ALA B 1 18 ? -5.457 30.188 23.797 1 96.62 18 ALA B C 1
ATOM 1532 O O . ALA B 1 18 ? -6.664 30.391 23.625 1 96.62 18 ALA B O 1
ATOM 1533 N N . LYS B 1 19 ? -4.523 30.641 23.047 1 97.44 19 LYS B N 1
ATOM 1534 C CA . LYS B 1 19 ? -4.887 31.438 21.875 1 97.44 19 LYS B CA 1
ATOM 1535 C C . LYS B 1 19 ? -5.633 30.578 20.844 1 97.44 19 LYS B C 1
ATOM 1537 O O . LYS B 1 19 ? -6.602 31.047 20.234 1 97.44 19 LYS B O 1
ATOM 1542 N N . ALA B 1 20 ? -5.125 29.359 20.594 1 97.5 20 ALA B N 1
ATOM 1543 C CA . ALA B 1 20 ? -5.801 28.453 19.688 1 97.5 20 ALA B CA 1
ATOM 1544 C C . ALA B 1 20 ? -7.242 28.203 20.125 1 97.5 20 ALA B C 1
ATOM 1546 O O . ALA B 1 20 ? -8.156 28.203 19.297 1 97.5 20 ALA B O 1
ATOM 1547 N N . ARG B 1 21 ? -7.438 27.984 21.344 1 97.12 21 ARG B N 1
ATOM 1548 C CA . ARG B 1 21 ? -8.766 27.766 21.906 1 97.12 21 ARG B CA 1
ATOM 1549 C C . ARG B 1 21 ? -9.656 28.984 21.703 1 97.12 21 ARG B C 1
ATOM 1551 O O . ARG B 1 21 ? -10.836 28.844 21.375 1 97.12 21 ARG B O 1
ATOM 1558 N N . GLU B 1 22 ? -9.086 30.125 21.922 1 97.56 22 GLU B N 1
ATOM 1559 C CA . GLU B 1 22 ? -9.812 31.375 21.766 1 97.56 22 GLU B CA 1
ATOM 1560 C C . GLU B 1 22 ? -10.289 31.562 20.328 1 97.56 22 GLU B C 1
ATOM 1562 O O . G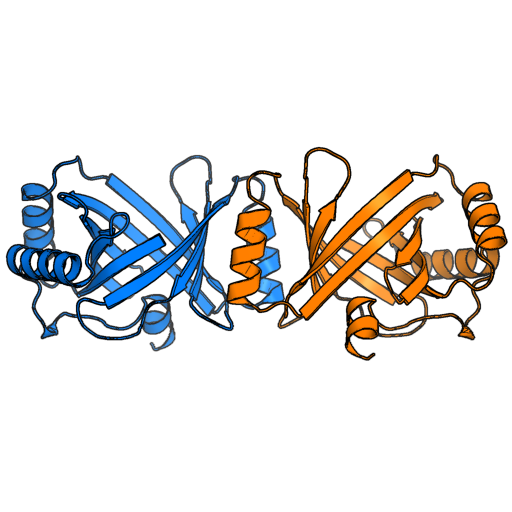LU B 1 22 ? -11.406 32.031 20.094 1 97.56 22 GLU B O 1
ATOM 1567 N N . LEU B 1 23 ? -9.461 31.188 19.375 1 97.75 23 LEU B N 1
ATOM 1568 C CA . LEU B 1 23 ? -9.734 31.438 17.969 1 97.75 23 LEU B CA 1
ATOM 1569 C C . LEU B 1 23 ? -10.656 30.359 17.406 1 97.75 23 LEU B C 1
ATOM 1571 O O . LEU B 1 23 ? -11.336 30.578 16.391 1 97.75 23 LEU B O 1
ATOM 1575 N N . SER B 1 24 ? -10.625 29.172 18.016 1 97.69 24 SER B N 1
ATOM 1576 C CA . SER B 1 24 ? -11.281 28 17.453 1 97.69 24 SER B CA 1
ATOM 1577 C C . SER B 1 24 ? -12.797 28.172 17.406 1 97.69 24 SER B C 1
ATOM 1579 O O . SER B 1 24 ? -13.391 28.719 18.344 1 97.69 24 SER B O 1
ATOM 1581 N N . GLU B 1 25 ? -13.375 27.688 16.375 1 97.25 25 GLU B N 1
ATOM 1582 C CA . GLU B 1 25 ? -14.82 27.719 16.203 1 97.25 25 GLU B CA 1
ATOM 1583 C C . GLU B 1 25 ? -15.461 26.406 16.625 1 97.25 25 GLU B C 1
ATOM 1585 O O . GLU B 1 25 ? -16.688 26.25 16.547 1 97.25 25 GLU B O 1
ATOM 1590 N N . THR B 1 26 ? -14.727 25.391 16.953 1 95.38 26 THR B N 1
ATOM 1591 C CA . THR B 1 26 ? -15.195 24.078 17.391 1 95.38 26 THR B CA 1
ATOM 1592 C C . THR B 1 26 ? -14.453 23.641 18.656 1 95.38 26 THR B C 1
ATOM 1594 O O . THR B 1 26 ? -13.391 24.172 18.969 1 95.38 26 THR B O 1
ATOM 1597 N N . PRO B 1 27 ? -15.117 22.703 19.406 1 95.5 27 PRO B N 1
ATOM 1598 C CA . PRO B 1 27 ? -14.398 22.172 20.562 1 95.5 27 PRO B CA 1
ATOM 1599 C C . PRO B 1 27 ? -13.086 21.484 20.188 1 95.5 27 PRO B C 1
ATOM 1601 O O . PRO B 1 27 ? -12.977 20.938 19.078 1 95.5 27 PRO B O 1
ATOM 1604 N N . GLU B 1 28 ? -12.219 21.547 21.094 1 95.81 28 GLU B N 1
ATOM 1605 C CA . GLU B 1 28 ? -10.938 20.859 20.953 1 95.81 28 GLU B CA 1
ATOM 1606 C C . GLU B 1 28 ? -11.133 19.359 20.797 1 95.81 28 GLU B C 1
ATOM 1608 O O . GLU B 1 28 ? -11.961 18.75 21.5 1 95.81 28 GLU B O 1
ATOM 1613 N N . VAL B 1 29 ? -10.453 18.766 19.922 1 95.75 29 VAL B N 1
ATOM 1614 C CA . VAL B 1 29 ? -10.469 17.312 19.75 1 95.75 29 VAL B CA 1
ATOM 1615 C C . VAL B 1 29 ? -9.07 16.75 19.938 1 95.75 29 VAL B C 1
ATOM 1617 O O . VAL B 1 29 ? -8.109 17.219 19.328 1 95.75 29 VAL B O 1
ATOM 1620 N N . LYS B 1 30 ? -8.961 15.805 20.812 1 96.19 30 LYS B N 1
ATOM 1621 C CA . LYS B 1 30 ? -7.688 15.133 21.047 1 96.19 30 LYS B CA 1
ATOM 1622 C C . LYS B 1 30 ? -7.586 13.852 20.219 1 96.19 30 LYS B C 1
ATOM 1624 O O . LYS B 1 30 ? -8.5 13.023 20.234 1 96.19 30 LYS B O 1
ATOM 1629 N N . ILE B 1 31 ? -6.492 13.711 19.516 1 95.81 31 ILE B N 1
ATOM 1630 C CA . ILE B 1 31 ? -6.301 12.562 18.641 1 95.81 31 ILE B CA 1
ATOM 1631 C C . ILE B 1 31 ? -4.926 11.945 18.891 1 95.81 31 ILE B C 1
ATOM 1633 O O . ILE B 1 31 ? -3.906 12.633 18.828 1 95.81 31 ILE B O 1
ATOM 1637 N N . GLU B 1 32 ? -4.863 10.703 19.156 1 96.56 32 GLU B N 1
ATOM 1638 C CA . GLU B 1 32 ? -3.605 9.969 19.25 1 96.56 32 GLU B CA 1
ATOM 1639 C C . GLU B 1 32 ? -3.297 9.227 17.938 1 96.56 32 GLU B C 1
ATOM 1641 O O . GLU B 1 32 ? -4.094 8.406 17.484 1 96.56 32 GLU B O 1
ATOM 1646 N N . GLN B 1 33 ? -2.184 9.508 17.391 1 96.69 33 GLN B N 1
ATOM 1647 C CA . GLN B 1 33 ? -1.844 9.008 16.062 1 96.69 33 GLN B CA 1
ATOM 1648 C C . GLN B 1 33 ? -0.493 8.305 16.062 1 96.69 33 GLN B C 1
ATOM 1650 O O . GLN B 1 33 ? 0.474 8.805 16.641 1 96.69 33 GLN B O 1
ATOM 1655 N N . HIS B 1 34 ? -0.417 7.148 15.492 1 97.06 34 HIS B N 1
ATOM 1656 C CA . HIS B 1 34 ? 0.8 6.406 15.18 1 97.06 34 HIS B CA 1
ATOM 1657 C C . HIS B 1 34 ? 0.983 6.254 13.672 1 97.06 34 HIS B C 1
ATOM 1659 O O . HIS B 1 34 ? 0.292 5.453 13.039 1 97.06 34 HIS B O 1
ATOM 1665 N N . ASP B 1 35 ? 1.921 6.977 13.094 1 98.12 35 ASP B N 1
ATOM 1666 C CA . ASP B 1 35 ? 2.15 6.988 11.656 1 98.12 35 ASP B CA 1
ATOM 1667 C C . ASP B 1 35 ? 3.359 6.133 11.281 1 98.12 35 ASP B C 1
ATOM 1669 O O . ASP B 1 35 ? 4.465 6.363 11.781 1 98.12 35 ASP B O 1
ATOM 1673 N N . THR B 1 36 ? 3.174 5.141 10.5 1 98.56 36 THR B N 1
ATOM 1674 C CA . THR B 1 36 ? 4.27 4.402 9.883 1 98.56 36 THR B CA 1
ATOM 1675 C C . THR B 1 36 ? 4.562 4.941 8.484 1 98.56 36 THR B C 1
ATOM 1677 O O . THR B 1 36 ? 3.705 4.891 7.602 1 98.56 36 THR B O 1
ATOM 1680 N N . PHE B 1 37 ? 5.742 5.453 8.352 1 98.75 37 PHE B N 1
ATOM 1681 C CA . PHE B 1 37 ? 6.152 5.984 7.059 1 98.75 37 PHE B CA 1
ATOM 1682 C C . PHE B 1 37 ? 6.898 4.93 6.25 1 98.75 37 PHE B C 1
ATOM 1684 O O . PHE B 1 37 ? 7.766 4.234 6.781 1 98.75 37 PHE B O 1
ATOM 1691 N N . PHE B 1 38 ? 6.543 4.84 4.98 1 98.69 38 PHE B N 1
ATOM 1692 C CA . PHE B 1 38 ? 7.195 3.902 4.07 1 98.69 38 PHE B CA 1
ATOM 1693 C C . PHE B 1 38 ? 8.141 4.633 3.121 1 98.69 38 PHE B C 1
ATOM 1695 O O . PHE B 1 38 ? 8.016 5.848 2.928 1 98.69 38 PHE B O 1
ATOM 1702 N N . LYS B 1 39 ? 9.102 3.908 2.629 1 97.81 39 LYS B N 1
ATOM 1703 C CA . LYS B 1 39 ? 10.016 4.488 1.65 1 97.81 39 LYS B CA 1
ATOM 1704 C C . LYS B 1 39 ? 9.344 4.641 0.289 1 97.81 39 LYS B C 1
ATOM 1706 O O . LYS B 1 39 ? 9.18 3.658 -0.438 1 97.81 39 LYS B O 1
ATOM 1711 N N . ALA B 1 40 ? 8.977 5.82 -0.007 1 97.12 40 ALA B N 1
ATOM 1712 C CA . ALA B 1 40 ? 8.289 6.105 -1.263 1 97.12 40 ALA B CA 1
ATOM 1713 C C . ALA B 1 40 ? 9.242 6.707 -2.289 1 97.12 40 ALA B C 1
ATOM 1715 O O . ALA B 1 40 ? 10.195 7.398 -1.925 1 97.12 40 ALA B O 1
ATOM 1716 N N . LYS B 1 41 ? 8.977 6.395 -3.584 1 94.94 41 LYS B N 1
ATOM 1717 C CA . LYS B 1 41 ? 9.75 6.977 -4.676 1 94.94 41 LYS B CA 1
ATOM 1718 C C . LYS B 1 41 ? 9.477 8.477 -4.805 1 94.94 41 LYS B C 1
ATOM 1720 O O . LYS B 1 41 ? 10.383 9.258 -5.094 1 94.94 41 LYS B O 1
ATOM 1725 N N . ASP B 1 42 ? 8.25 8.852 -4.66 1 93.31 42 ASP B N 1
ATOM 1726 C CA . ASP B 1 42 ? 7.809 10.242 -4.762 1 93.31 42 ASP B CA 1
ATOM 1727 C C . ASP B 1 42 ? 6.824 10.586 -3.648 1 93.31 42 ASP B C 1
ATOM 1729 O O . ASP B 1 42 ? 5.883 9.836 -3.389 1 93.31 42 ASP B O 1
ATOM 1733 N N . GLY B 1 43 ? 7.09 11.742 -3 1 95.81 43 GLY B N 1
ATOM 1734 C CA . GLY B 1 43 ? 6.234 12.125 -1.888 1 95.81 43 GLY B CA 1
ATOM 1735 C C . GLY B 1 43 ? 6.516 11.344 -0.621 1 95.81 43 GLY B C 1
ATOM 1736 O O . GLY B 1 43 ? 7.578 10.734 -0.485 1 95.81 43 GLY B O 1
ATOM 1737 N N . ARG B 1 44 ? 5.629 11.492 0.322 1 97.69 44 ARG B N 1
ATOM 1738 C CA . ARG B 1 44 ? 5.688 10.734 1.569 1 97.69 44 ARG B CA 1
ATOM 1739 C C . ARG B 1 44 ? 4.445 9.867 1.742 1 97.69 44 ARG B C 1
ATOM 1741 O O . ARG B 1 44 ? 3.318 10.352 1.592 1 97.69 44 ARG B O 1
ATOM 1748 N N . LEU B 1 45 ? 4.629 8.609 1.955 1 98.69 45 LEU B N 1
ATOM 1749 C CA . LEU B 1 45 ? 3.551 7.652 2.174 1 98.69 45 LEU B CA 1
ATOM 1750 C C . LEU B 1 45 ? 3.543 7.16 3.617 1 98.69 45 LEU B C 1
ATOM 1752 O O . LEU B 1 45 ? 4.574 6.73 4.137 1 98.69 45 LEU B O 1
ATOM 1756 N N . LYS B 1 46 ? 2.391 7.281 4.207 1 98.81 46 LYS B N 1
ATOM 1757 C CA . LYS B 1 46 ? 2.307 6.773 5.574 1 98.81 46 LYS B CA 1
ATOM 1758 C C . LYS B 1 46 ? 0.968 6.082 5.82 1 98.81 46 LYS B C 1
ATOM 1760 O O . LYS B 1 46 ? -0.02 6.367 5.141 1 98.81 46 LYS B O 1
ATOM 1765 N N . LEU B 1 47 ? 0.996 5.102 6.68 1 98.69 47 LEU B N 1
ATOM 1766 C CA . LEU B 1 47 ? -0.213 4.543 7.273 1 98.69 47 LEU B CA 1
ATOM 1767 C C . LEU B 1 47 ? -0.423 5.078 8.688 1 98.69 47 LEU B C 1
ATOM 1769 O O . LEU B 1 47 ? 0.43 4.895 9.555 1 98.69 47 LEU B O 1
ATOM 1773 N N . ARG B 1 48 ? -1.518 5.828 8.867 1 98.31 48 ARG B N 1
ATOM 1774 C CA . ARG B 1 48 ? -1.848 6.445 10.148 1 98.31 48 ARG B CA 1
ATOM 1775 C C . ARG B 1 48 ? -2.846 5.59 10.93 1 98.31 48 ARG B C 1
ATOM 1777 O O . ARG B 1 48 ? -3.965 5.359 10.461 1 98.31 48 ARG B O 1
ATOM 1784 N N . LYS B 1 49 ? -2.432 5.102 12.078 1 96.69 49 LYS B N 1
ATOM 1785 C CA . LYS B 1 49 ? -3.326 4.402 12.992 1 96.69 49 LYS B CA 1
ATOM 1786 C C . LYS B 1 49 ? -3.799 5.328 14.109 1 96.69 49 LYS B C 1
ATOM 1788 O O . LYS B 1 49 ? -3.002 6.074 14.688 1 96.69 49 LYS B O 1
ATOM 1793 N N . PHE B 1 50 ? -5.09 5.242 14.32 1 95.25 50 PHE B N 1
ATOM 1794 C CA . PHE B 1 50 ? -5.672 5.992 15.43 1 95.25 50 PHE B CA 1
ATOM 1795 C C . PHE B 1 50 ? -5.777 5.125 16.672 1 95.25 50 PHE B C 1
ATOM 1797 O O . PHE B 1 50 ? -6.203 3.969 16.609 1 95.25 50 PHE B O 1
ATOM 1804 N N . LYS B 1 51 ? -5.262 5.531 17.766 1 87.12 51 LYS B N 1
ATOM 1805 C CA . LYS B 1 51 ? -5.219 4.707 18.969 1 87.12 51 LYS B CA 1
ATOM 1806 C C . LYS B 1 51 ? -6.562 4.719 19.703 1 87.12 51 LYS B C 1
ATOM 1808 O O . LYS B 1 51 ? -6.824 3.857 20.547 1 87.12 51 LYS B O 1
ATOM 1813 N N . VAL B 1 52 ? -7.34 5.668 19.453 1 77.12 52 VAL B N 1
ATOM 1814 C CA . VAL B 1 52 ? -8.68 5.668 20.031 1 77.12 52 VAL B CA 1
ATOM 1815 C C . VAL B 1 52 ? -9.719 5.426 18.938 1 77.12 52 VAL B C 1
ATOM 1817 O O . VAL B 1 52 ? -9.562 5.891 17.812 1 77.12 52 VAL B O 1
ATOM 1820 N N . GLY B 1 53 ? -10.672 4.449 19.281 1 72.38 53 GLY B N 1
ATOM 1821 C CA . GLY B 1 53 ? -11.727 4.148 18.328 1 72.38 53 GLY B CA 1
ATOM 1822 C C . GLY B 1 53 ? -11.734 2.697 17.891 1 72.38 53 GLY B C 1
ATOM 1823 O O . GLY B 1 53 ? -11.305 1.813 18.641 1 72.38 53 GLY B O 1
ATOM 1824 N N . ASP B 1 54 ? -12.266 2.443 16.719 1 72.31 54 ASP B N 1
ATOM 1825 C CA . ASP B 1 54 ? -12.547 1.09 16.25 1 72.31 54 ASP B CA 1
ATOM 1826 C C . ASP B 1 54 ? -11.359 0.52 15.469 1 72.31 54 ASP B C 1
ATOM 1828 O O . ASP B 1 54 ? -11.523 -0.396 14.664 1 72.31 54 ASP B O 1
ATOM 1832 N N . GLY B 1 55 ? -10.164 1.183 15.719 1 78.38 55 GLY B N 1
ATOM 1833 C CA . GLY B 1 55 ? -8.992 0.634 15.039 1 78.38 55 GLY B CA 1
ATOM 1834 C C . GLY B 1 55 ? -8.891 1.06 13.586 1 78.38 55 GLY B C 1
ATOM 1835 O O . GLY B 1 55 ? -8.219 0.406 12.789 1 78.38 55 GLY B O 1
ATOM 1836 N N . ALA B 1 56 ? -9.586 2.143 13.273 1 84.5 56 ALA B N 1
ATOM 1837 C CA . ALA B 1 56 ? -9.555 2.689 11.922 1 84.5 56 ALA B CA 1
ATOM 1838 C C . ALA B 1 56 ? -8.18 3.27 11.602 1 84.5 56 ALA B C 1
ATOM 1840 O O . ALA B 1 56 ? -7.41 3.604 12.5 1 84.5 56 ALA B O 1
ATOM 1841 N N . ALA B 1 57 ? -7.773 3.18 10.375 1 96.25 57 ALA B N 1
ATOM 1842 C CA . ALA B 1 57 ? -6.508 3.711 9.875 1 96.25 57 ALA B CA 1
ATOM 1843 C C . ALA B 1 57 ? -6.699 4.402 8.531 1 96.25 57 ALA B C 1
ATOM 1845 O O . ALA B 1 57 ? -7.773 4.32 7.93 1 96.25 57 ALA B O 1
ATOM 1846 N N . GLU B 1 58 ? -5.758 5.156 8.227 1 97.94 58 GLU B N 1
ATOM 1847 C CA . GLU B 1 58 ? -5.734 5.824 6.93 1 97.94 58 GLU B CA 1
ATOM 1848 C C . GLU B 1 58 ? -4.398 5.617 6.227 1 97.94 58 GLU B C 1
ATOM 1850 O O . GLU B 1 58 ? -3.344 5.637 6.867 1 97.94 58 GLU B O 1
ATOM 1855 N N . LEU B 1 59 ? -4.488 5.305 4.973 1 98.56 59 LEU B N 1
ATOM 1856 C CA . LEU B 1 59 ? -3.312 5.387 4.109 1 98.56 59 LEU B CA 1
ATOM 1857 C C . LEU B 1 59 ? -3.236 6.746 3.426 1 98.56 59 LEU B C 1
ATOM 1859 O O . LEU B 1 59 ? -4.191 7.172 2.771 1 98.56 59 LEU B O 1
ATOM 1863 N N . ILE B 1 60 ? -2.107 7.434 3.549 1 98.56 60 ILE B N 1
ATOM 1864 C CA . ILE B 1 60 ? -2.004 8.82 3.111 1 98.56 60 ILE B CA 1
ATOM 1865 C C . ILE B 1 60 ? -0.74 9.008 2.275 1 98.56 60 ILE B C 1
ATOM 1867 O O . ILE B 1 60 ? 0.35 8.602 2.689 1 98.56 60 ILE B O 1
ATOM 1871 N N . LEU B 1 61 ? -0.9 9.516 1.128 1 98.69 61 LEU B N 1
ATOM 1872 C CA . LEU B 1 61 ? 0.2 10.008 0.307 1 98.69 61 LEU B CA 1
ATOM 1873 C C . LEU B 1 61 ? 0.159 11.531 0.197 1 98.69 61 LEU B C 1
ATOM 1875 O O . LEU B 1 61 ? -0.88 12.102 -0.139 1 98.69 61 LEU B O 1
ATOM 1879 N N . TYR B 1 62 ? 1.282 12.148 0.544 1 97.56 62 TYR B N 1
ATOM 1880 C CA . TYR B 1 62 ? 1.281 13.602 0.399 1 97.56 62 TYR B CA 1
ATOM 1881 C C . TYR B 1 62 ? 2.609 14.094 -0.163 1 97.56 62 TYR B C 1
ATOM 1883 O O . TYR B 1 62 ? 3.633 13.414 -0.04 1 97.56 62 TYR B O 1
ATOM 1891 N N . LYS B 1 63 ? 2.514 15.203 -0.843 1 96.19 63 LYS B N 1
ATOM 1892 C CA . LYS B 1 63 ? 3.656 15.93 -1.382 1 96.19 63 LYS B CA 1
ATOM 1893 C C . LYS B 1 63 ? 3.693 17.359 -0.851 1 96.19 63 LYS B C 1
ATOM 1895 O O . LYS B 1 63 ? 2.705 18.094 -0.946 1 96.19 63 LYS B O 1
ATOM 1900 N N . ARG B 1 64 ? 4.801 17.594 -0.273 1 93.88 64 ARG B N 1
ATOM 1901 C CA . ARG B 1 64 ? 5.027 18.891 0.346 1 93.88 64 ARG B CA 1
ATOM 1902 C C . ARG B 1 64 ? 6.477 19.344 0.177 1 93.88 64 ARG B C 1
ATOM 1904 O O . ARG B 1 64 ? 7.398 18.625 0.584 1 93.88 64 ARG B O 1
ATOM 1911 N N . PRO B 1 65 ? 6.664 20.516 -0.463 1 92.31 65 PRO B N 1
ATOM 1912 C CA . PRO B 1 65 ? 8.047 20.984 -0.53 1 92.31 65 PRO B CA 1
ATOM 1913 C C . PRO B 1 65 ? 8.656 21.234 0.849 1 92.31 65 PRO B C 1
ATOM 1915 O O . PRO B 1 65 ? 7.953 21.688 1.759 1 92.31 65 PRO B O 1
ATOM 1918 N N . ASP B 1 66 ? 9.875 20.891 0.988 1 92.19 66 ASP B N 1
ATOM 1919 C CA . ASP B 1 66 ? 10.578 21.141 2.242 1 92.19 66 ASP B CA 1
ATOM 1920 C C . ASP B 1 66 ? 11.078 22.578 2.318 1 92.19 66 ASP B C 1
ATOM 1922 O O . ASP B 1 66 ? 12.281 22.828 2.246 1 92.19 66 ASP B O 1
ATOM 1926 N N . VAL B 1 67 ? 10.164 23.453 2.49 1 91.56 67 VAL B N 1
ATOM 1927 C CA . VAL B 1 67 ? 10.492 24.875 2.596 1 91.56 67 VAL B CA 1
ATOM 1928 C C . VAL B 1 67 ? 9.867 25.453 3.863 1 91.56 67 VAL B C 1
ATOM 1930 O O . VAL B 1 67 ? 8.938 24.875 4.422 1 91.56 67 VAL B O 1
ATOM 1933 N N . PHE B 1 68 ? 10.445 26.531 4.262 1 91.31 68 PHE B N 1
ATOM 1934 C CA . PHE B 1 68 ? 9.945 27.203 5.449 1 91.31 68 PHE B CA 1
ATOM 1935 C C . PHE B 1 68 ? 8.672 27.984 5.129 1 91.31 68 PHE B C 1
ATOM 1937 O O . PHE B 1 68 ? 8.461 28.406 3.988 1 91.31 68 PHE B O 1
ATOM 1944 N N . GLY B 1 69 ? 7.848 28.156 6.113 1 91.88 69 GLY B N 1
ATOM 1945 C CA . GLY B 1 69 ? 6.668 29 5.965 1 91.88 69 GLY B CA 1
ATOM 1946 C C . GLY B 1 69 ? 5.551 28.312 5.199 1 91.88 69 GLY B C 1
ATOM 1947 O O . GLY B 1 69 ? 5.523 27.094 5.082 1 91.88 69 GLY B O 1
ATOM 1948 N N . PRO B 1 70 ? 4.59 29.188 4.781 1 94.06 70 PRO B N 1
ATOM 1949 C CA . PRO B 1 70 ? 3.439 28.609 4.078 1 94.06 70 PRO B CA 1
ATOM 1950 C C . PRO B 1 70 ? 3.824 27.938 2.76 1 94.06 70 PRO B C 1
ATOM 1952 O O . PRO B 1 70 ? 4.488 28.562 1.923 1 94.06 70 PRO B O 1
ATOM 1955 N N . LYS B 1 71 ? 3.4 26.734 2.604 1 93.38 71 LYS B N 1
ATOM 1956 C CA . LYS B 1 71 ? 3.732 25.984 1.396 1 93.38 71 LYS B CA 1
ATOM 1957 C C . LYS B 1 71 ? 2.527 25.188 0.893 1 93.38 71 LYS B C 1
ATOM 1959 O O . LYS B 1 71 ? 1.718 24.703 1.688 1 93.38 71 LYS B O 1
ATOM 1964 N N . LEU B 1 72 ? 2.443 25.078 -0.386 1 94.31 72 LEU B N 1
ATOM 1965 C CA . LEU B 1 72 ? 1.371 24.312 -0.997 1 94.31 72 LEU B CA 1
ATOM 1966 C C . LEU B 1 72 ? 1.663 22.812 -0.905 1 94.31 72 LEU B C 1
ATOM 1968 O O . LEU B 1 72 ? 2.758 22.359 -1.258 1 94.31 72 LEU B O 1
ATOM 1972 N N . SER B 1 73 ? 0.729 22.047 -0.397 1 94.12 73 SER B N 1
ATOM 1973 C CA . SER B 1 73 ? 0.821 20.594 -0.272 1 94.12 73 SER B CA 1
ATOM 1974 C C . SER B 1 73 ? -0.364 19.906 -0.939 1 94.12 73 SER B C 1
ATOM 1976 O O . SER B 1 73 ? -1.451 20.484 -1.032 1 94.12 73 SER B O 1
ATOM 1978 N N . THR B 1 74 ? -0.151 18.844 -1.513 1 95.25 74 THR B N 1
ATOM 1979 C CA . THR B 1 74 ? -1.2 17.984 -2.043 1 95.25 74 THR B CA 1
ATOM 1980 C C . THR B 1 74 ? -1.212 16.625 -1.322 1 95.25 74 THR B C 1
ATOM 1982 O O . THR B 1 74 ? -0.169 16.156 -0.869 1 95.25 74 THR B O 1
ATOM 1985 N N . TYR B 1 75 ? -2.424 16.094 -1.152 1 96.12 75 TYR B N 1
ATOM 1986 C CA . TYR B 1 75 ? -2.475 14.797 -0.493 1 96.12 75 TYR B CA 1
ATOM 1987 C C . TYR B 1 75 ? -3.637 13.961 -1.021 1 96.12 75 TYR B C 1
ATOM 1989 O O . TYR B 1 75 ? -4.633 14.508 -1.504 1 96.12 75 TYR B O 1
ATOM 1997 N N . ASP B 1 76 ? -3.461 12.703 -1.053 1 97.06 76 ASP B N 1
ATOM 1998 C CA . ASP B 1 76 ? -4.477 11.68 -1.254 1 97.06 76 ASP B CA 1
ATOM 1999 C C . ASP B 1 76 ? -4.566 10.75 -0.047 1 97.06 76 ASP B C 1
ATOM 2001 O O . ASP B 1 76 ? -3.543 10.359 0.521 1 97.06 76 ASP B O 1
ATOM 2005 N N . LYS B 1 77 ? -5.766 10.469 0.359 1 97.5 77 LYS B N 1
ATOM 2006 C CA . LYS B 1 77 ? -5.898 9.555 1.492 1 97.5 77 LYS B CA 1
ATOM 2007 C C . LYS B 1 77 ? -7.074 8.602 1.294 1 97.5 77 LYS B C 1
ATOM 2009 O O . LYS B 1 77 ? -7.988 8.891 0.521 1 97.5 77 LYS B O 1
ATOM 2014 N N . VAL B 1 78 ? -7.039 7.48 1.95 1 97.5 78 VAL B N 1
ATOM 2015 C CA . VAL B 1 78 ? -8.117 6.496 1.952 1 97.5 78 VAL B CA 1
ATOM 2016 C C . VAL B 1 78 ? -8.258 5.887 3.344 1 97.5 78 VAL B C 1
ATOM 2018 O O . VAL B 1 78 ? -7.258 5.598 4.008 1 97.5 78 VAL B O 1
ATOM 2021 N N . GLU B 1 79 ? -9.5 5.773 3.773 1 96.44 79 GLU B N 1
ATOM 2022 C CA . GLU B 1 79 ? -9.773 5.145 5.062 1 96.44 79 GLU B CA 1
ATOM 2023 C C . GLU B 1 79 ? -9.719 3.623 4.957 1 96.44 79 GLU B C 1
ATOM 2025 O O . GLU B 1 79 ? -10.219 3.041 3.994 1 96.44 79 GLU B O 1
ATOM 2030 N N . LEU B 1 80 ? -9.078 3.035 5.91 1 96 80 LEU B N 1
ATOM 2031 C CA . LEU B 1 80 ? -8.961 1.582 5.953 1 96 80 LEU B CA 1
ATOM 2032 C C . LEU B 1 80 ? -9.766 1.004 7.109 1 96 80 LEU B C 1
ATOM 2034 O O . LEU B 1 80 ? -9.75 1.542 8.219 1 96 80 LEU B O 1
ATOM 2038 N N . ASN B 1 81 ? -10.422 -0.095 6.742 1 92 81 ASN B N 1
ATOM 2039 C CA . ASN B 1 81 ? -11.086 -0.827 7.816 1 92 81 ASN B CA 1
ATOM 2040 C C . ASN B 1 81 ? -10.078 -1.493 8.742 1 92 81 ASN B C 1
ATOM 2042 O O . ASN B 1 81 ? -9.016 -1.928 8.305 1 92 81 ASN B O 1
ATOM 2046 N N . ALA B 1 82 ? -10.516 -1.617 10.008 1 92.75 82 ALA B N 1
ATOM 2047 C CA . ALA B 1 82 ? -9.617 -2.133 11.047 1 92.75 82 ALA B CA 1
ATOM 2048 C C . ALA B 1 82 ? -9.102 -3.521 10.68 1 92.75 82 ALA B C 1
ATOM 2050 O O . ALA B 1 82 ? -7.965 -3.871 11 1 92.75 82 ALA B O 1
ATOM 2051 N N . ASP B 1 83 ? -9.906 -4.281 10.008 1 93.19 83 ASP B N 1
ATOM 2052 C CA . ASP B 1 83 ? -9.617 -5.695 9.781 1 93.19 83 ASP B CA 1
ATOM 2053 C C . ASP B 1 83 ? -8.477 -5.867 8.781 1 93.19 83 ASP B C 1
ATOM 2055 O O . ASP B 1 83 ? -7.875 -6.941 8.695 1 93.19 83 ASP B O 1
ATOM 2059 N N . ILE B 1 84 ? -8.109 -4.816 8.047 1 95.5 84 ILE B N 1
ATOM 2060 C CA . ILE B 1 84 ? -7.094 -5.023 7.02 1 95.5 84 ILE B CA 1
ATOM 2061 C C . ILE B 1 84 ? -5.848 -4.207 7.352 1 95.5 84 ILE B C 1
ATOM 2063 O O . ILE B 1 84 ? -4.832 -4.297 6.656 1 95.5 84 ILE B O 1
ATOM 2067 N N . VAL B 1 85 ? -5.824 -3.428 8.359 1 96.25 85 VAL B N 1
ATOM 2068 C CA . VAL B 1 85 ? -4.766 -2.477 8.68 1 96.25 85 VAL B CA 1
ATOM 2069 C C . VAL B 1 85 ? -3.447 -3.221 8.891 1 96.25 85 VAL B C 1
ATOM 2071 O O . VAL B 1 85 ? -2.418 -2.842 8.328 1 96.25 85 VAL B O 1
ATOM 2074 N N . GLU B 1 86 ? -3.463 -4.242 9.695 1 96 86 GLU B N 1
ATOM 2075 C CA . GLU B 1 86 ? -2.246 -4.996 9.984 1 96 86 GLU B CA 1
ATOM 2076 C C . GLU B 1 86 ? -1.668 -5.617 8.719 1 96 86 GLU B C 1
ATOM 2078 O O . GLU B 1 86 ? -0.46 -5.551 8.477 1 96 86 GLU B O 1
ATOM 2083 N N . SER B 1 87 ? -2.516 -6.172 7.922 1 97.12 87 SER B N 1
ATOM 2084 C CA . SER B 1 87 ? -2.078 -6.828 6.695 1 97.12 87 SER B CA 1
ATOM 2085 C C . SER B 1 87 ? -1.455 -5.828 5.727 1 97.12 87 SER B C 1
ATOM 2087 O O . SER B 1 87 ? -0.389 -6.082 5.164 1 97.12 87 SER B O 1
ATOM 2089 N N . ILE B 1 88 ? -2.078 -4.672 5.555 1 97.94 88 ILE B N 1
ATOM 2090 C CA . ILE B 1 88 ? -1.568 -3.654 4.641 1 97.94 88 ILE B CA 1
ATOM 2091 C C . ILE B 1 88 ? -0.231 -3.123 5.152 1 97.94 88 ILE B C 1
ATOM 2093 O O . ILE B 1 88 ? 0.714 -2.955 4.379 1 97.94 88 ILE B O 1
ATOM 2097 N N . THR B 1 89 ? -0.181 -2.916 6.445 1 98.06 89 THR B N 1
ATOM 2098 C CA . THR B 1 89 ? 1.065 -2.443 7.035 1 98.06 89 THR B CA 1
ATOM 2099 C C . THR B 1 89 ? 2.203 -3.422 6.758 1 98.06 89 THR B C 1
ATOM 2101 O O . THR B 1 89 ? 3.289 -3.018 6.34 1 98.06 89 THR B O 1
ATOM 2104 N N . ASN B 1 90 ? 1.922 -4.676 6.969 1 98.06 90 ASN B N 1
ATOM 2105 C CA . ASN B 1 90 ? 2.932 -5.711 6.773 1 98.06 90 ASN B CA 1
ATOM 2106 C C . ASN B 1 90 ? 3.367 -5.801 5.316 1 98.06 90 ASN B C 1
ATOM 2108 O O . ASN B 1 90 ? 4.562 -5.855 5.02 1 98.06 90 ASN B O 1
ATOM 2112 N N . ILE B 1 91 ? 2.406 -5.762 4.445 1 98.56 91 ILE B N 1
ATOM 2113 C CA . ILE B 1 91 ? 2.684 -5.883 3.02 1 98.56 91 ILE B CA 1
ATOM 2114 C C . ILE B 1 91 ? 3.52 -4.695 2.553 1 98.56 91 ILE B C 1
ATOM 2116 O O . ILE B 1 91 ? 4.559 -4.871 1.91 1 98.56 91 ILE B O 1
ATOM 2120 N N . LEU B 1 92 ? 3.104 -3.5 2.912 1 98.69 92 LEU B N 1
ATOM 2121 C CA . LEU B 1 92 ? 3.816 -2.312 2.461 1 98.69 92 LEU B CA 1
ATOM 2122 C C . LEU B 1 92 ? 5.195 -2.225 3.111 1 98.69 92 LEU B C 1
ATOM 2124 O O . LEU B 1 92 ? 6.152 -1.772 2.482 1 98.69 92 LEU B O 1
ATOM 2128 N N . SER B 1 93 ? 5.293 -2.635 4.406 1 98.69 93 SER B N 1
ATOM 2129 C CA . SER B 1 93 ? 6.594 -2.66 5.066 1 98.69 93 SER B CA 1
ATOM 2130 C C . SER B 1 93 ? 7.578 -3.555 4.316 1 98.69 93 SER B C 1
ATOM 2132 O O . SER B 1 93 ? 8.742 -3.189 4.133 1 98.69 93 SER B O 1
ATOM 2134 N N 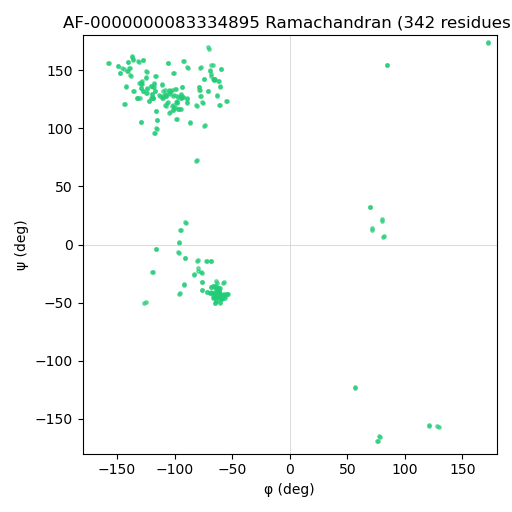. GLN B 1 94 ? 7.121 -4.68 3.896 1 98.12 94 GLN B N 1
ATOM 2135 C CA . GLN B 1 94 ? 7.973 -5.629 3.189 1 98.12 94 GLN B CA 1
ATOM 2136 C C . GLN B 1 94 ? 8.297 -5.133 1.783 1 98.12 94 GLN B C 1
ATOM 2138 O O . GLN B 1 94 ? 9.445 -5.23 1.335 1 98.12 94 GLN B O 1
ATOM 2143 N N . ALA B 1 95 ? 7.32 -4.578 1.124 1 98.25 95 ALA B N 1
ATOM 2144 C CA . ALA B 1 95 ? 7.453 -4.227 -0.287 1 98.25 95 ALA B CA 1
ATOM 2145 C C . ALA B 1 95 ? 8.289 -2.961 -0.46 1 98.25 95 ALA B C 1
ATOM 2147 O O . ALA B 1 95 ? 9 -2.812 -1.453 1 98.25 95 ALA B O 1
ATOM 2148 N N . MET B 1 96 ? 8.211 -2.062 0.491 1 98.12 96 MET B N 1
ATOM 2149 C CA . MET B 1 96 ? 8.781 -0.735 0.288 1 98.12 96 MET B CA 1
ATOM 2150 C C . MET B 1 96 ? 9.875 -0.452 1.316 1 98.12 96 MET B C 1
ATOM 2152 O O . MET B 1 96 ? 10.742 0.391 1.088 1 98.12 96 MET B O 1
ATOM 2156 N N . GLY B 1 97 ? 9.789 -1.146 2.422 1 98 97 GLY B N 1
ATOM 2157 C CA . GLY B 1 97 ? 10.602 -0.773 3.57 1 98 97 GLY B CA 1
ATOM 2158 C C . GLY B 1 97 ? 9.969 0.32 4.414 1 98 97 GLY B C 1
ATOM 2159 O O . GLY B 1 97 ? 9.172 1.112 3.914 1 98 97 GLY B O 1
ATOM 2160 N N . VAL B 1 98 ? 10.344 0.353 5.703 1 98.25 98 VAL B N 1
ATOM 2161 C CA . VAL B 1 98 ? 9.836 1.363 6.629 1 98.25 98 VAL B CA 1
ATOM 2162 C C . VAL B 1 98 ? 10.867 2.484 6.777 1 98.25 98 VAL B C 1
ATOM 2164 O O . VAL B 1 98 ? 12.039 2.227 7.043 1 98.25 98 VAL B O 1
ATOM 2167 N N . LEU B 1 99 ? 10.469 3.719 6.484 1 97.75 99 LEU B N 1
ATOM 2168 C CA . LEU B 1 99 ? 11.328 4.887 6.633 1 97.75 99 LEU B CA 1
ATOM 2169 C C . LEU B 1 99 ? 11.445 5.293 8.102 1 97.75 99 LEU B C 1
ATOM 2171 O O . LEU B 1 99 ? 12.516 5.715 8.547 1 97.75 99 LEU B O 1
ATOM 2175 N N . GLY B 1 100 ? 10.305 5.188 8.805 1 97.75 100 GLY B N 1
ATOM 2176 C CA . GLY B 1 100 ? 10.273 5.551 10.219 1 97.75 100 GLY B CA 1
ATOM 2177 C C . 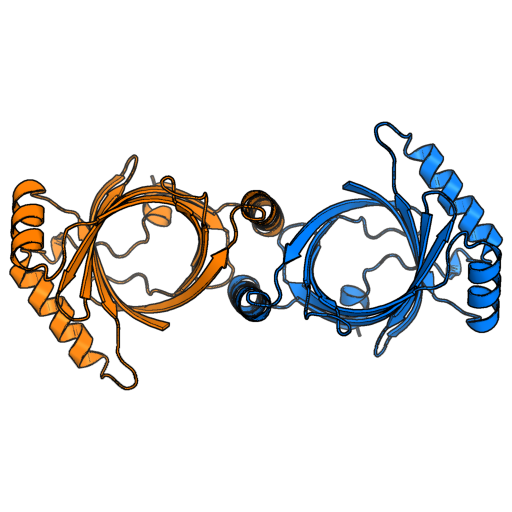GLY B 1 100 ? 8.867 5.555 10.797 1 97.75 100 GLY B C 1
ATOM 2178 O O . GLY B 1 100 ? 7.891 5.336 10.078 1 97.75 100 GLY B O 1
ATOM 2179 N N . ILE B 1 101 ? 8.828 5.758 12.133 1 98.12 101 ILE B N 1
ATOM 2180 C CA . ILE B 1 101 ? 7.562 5.777 12.859 1 98.12 101 ILE B CA 1
ATOM 2181 C C . ILE B 1 101 ? 7.438 7.086 13.633 1 98.12 101 ILE B C 1
ATOM 2183 O O . ILE B 1 101 ? 8.398 7.535 14.266 1 98.12 101 ILE B O 1
ATOM 2187 N N . VAL B 1 102 ? 6.312 7.77 13.5 1 98.44 102 VAL B N 1
ATOM 2188 C CA . VAL B 1 102 ? 6.016 8.984 14.242 1 98.44 102 VAL B CA 1
ATOM 2189 C C . VAL B 1 102 ? 4.812 8.758 15.156 1 98.44 102 VAL B C 1
ATOM 2191 O O . VAL B 1 102 ? 3.713 8.461 14.68 1 98.44 102 VAL B O 1
ATOM 2194 N N . LYS B 1 103 ? 5.035 8.812 16.422 1 98 103 LYS B N 1
ATOM 2195 C CA . LYS B 1 103 ? 3.965 8.766 17.406 1 98 103 LYS B CA 1
ATOM 2196 C C . LYS B 1 103 ? 3.701 10.148 18 1 98 103 LYS B C 1
ATOM 2198 O O . LYS B 1 103 ? 4.637 10.859 18.375 1 98 103 LYS B O 1
ATOM 2203 N N . LYS B 1 104 ? 2.426 10.469 18.031 1 98.25 104 LYS B N 1
ATOM 2204 C CA . LYS B 1 104 ? 2.137 11.797 18.562 1 98.25 104 LYS B CA 1
ATOM 2205 C C . LYS B 1 104 ? 0.708 11.883 19.078 1 98.25 104 LYS B C 1
ATOM 2207 O O . LYS B 1 104 ? -0.14 11.062 18.734 1 98.25 104 LYS B O 1
ATOM 2212 N N . THR B 1 105 ? 0.523 12.828 19.984 1 97.38 105 THR B N 1
ATOM 2213 C CA . THR B 1 105 ? -0.805 13.289 20.375 1 97.38 105 THR B CA 1
ATOM 2214 C C . THR B 1 105 ? -1.111 14.641 19.75 1 97.38 105 THR B C 1
ATOM 2216 O O . THR B 1 105 ? -0.274 15.547 19.781 1 97.38 105 THR B O 1
ATOM 2219 N N . ARG B 1 106 ? -2.283 14.758 19.109 1 98 106 ARG B N 1
ATOM 2220 C CA . ARG B 1 106 ? -2.688 15.984 18.438 1 98 106 ARG B CA 1
ATOM 2221 C C . ARG B 1 106 ? -3.938 16.578 19.078 1 98 106 ARG B C 1
ATOM 2223 O O . ARG B 1 106 ? -4.895 15.852 19.359 1 98 106 ARG B O 1
ATOM 2230 N N . LEU B 1 107 ? -3.895 17.859 19.344 1 97.69 107 LEU B N 1
ATOM 2231 C CA . LEU B 1 107 ? -5.098 18.656 19.578 1 97.69 107 LEU B CA 1
ATOM 2232 C C . LEU B 1 107 ? -5.516 19.391 18.312 1 97.69 107 LEU B C 1
ATOM 2234 O O . LEU B 1 107 ? -4.699 20.078 17.688 1 97.69 107 LEU B O 1
ATOM 2238 N N . LEU B 1 108 ? -6.766 19.188 17.969 1 98.06 108 LEU B N 1
ATOM 2239 C CA . LEU B 1 108 ? -7.293 19.781 16.75 1 98.06 108 LEU B CA 1
ATOM 2240 C C . LEU B 1 108 ? -8.242 20.938 17.062 1 98.06 108 LEU B C 1
ATOM 2242 O O . LEU B 1 108 ? -9.148 20.781 17.891 1 98.06 108 LEU B O 1
ATOM 2246 N N . TYR B 1 109 ? -7.996 22.078 16.438 1 98.06 109 TYR B N 1
ATOM 2247 C CA . TYR B 1 109 ? -8.875 23.25 16.438 1 98.06 109 TYR B CA 1
ATOM 2248 C C . TYR B 1 109 ? -9.242 23.672 15.031 1 98.06 109 TYR B C 1
ATOM 2250 O O . TYR B 1 109 ? -8.453 23.484 14.094 1 98.06 109 TYR B O 1
ATOM 2258 N N . ILE B 1 110 ? -10.445 24.234 14.883 1 98.19 110 ILE B N 1
ATOM 2259 C CA . ILE B 1 110 ? -10.891 24.672 13.562 1 98.19 110 ILE B CA 1
ATOM 2260 C C . ILE B 1 110 ? -11.164 26.172 13.586 1 98.19 110 ILE B C 1
ATOM 2262 O O . ILE B 1 110 ? -11.898 26.672 14.445 1 98.19 110 ILE B O 1
ATOM 2266 N N . VAL B 1 111 ? -10.578 26.875 12.695 1 97.75 111 VAL B N 1
ATOM 2267 C CA . VAL B 1 111 ? -10.805 28.297 12.484 1 97.75 111 VAL B CA 1
ATOM 2268 C C . VAL B 1 111 ? -11.094 28.562 11.008 1 97.75 111 VAL B C 1
ATOM 2270 O O . VAL B 1 111 ? -10.172 28.594 10.188 1 97.75 111 VAL B O 1
ATOM 2273 N N . GLY B 1 112 ? -12.312 28.812 10.672 1 96.25 112 GLY B N 1
ATOM 2274 C CA . GLY B 1 112 ? -12.656 28.922 9.266 1 96.25 112 GLY B CA 1
ATOM 2275 C C . GLY B 1 112 ? -12.281 27.688 8.469 1 96.25 112 GLY B C 1
ATOM 2276 O O . GLY B 1 112 ? -12.695 26.578 8.805 1 96.25 112 GLY B O 1
ATOM 2277 N N . GLN B 1 113 ? -11.461 27.859 7.41 1 96.75 113 GLN B N 1
ATOM 2278 C CA . GLN B 1 113 ? -11.031 26.734 6.574 1 96.75 113 GLN B CA 1
ATOM 2279 C C . GLN B 1 113 ? -9.688 26.188 7.039 1 96.75 113 GLN B C 1
ATOM 2281 O O . GLN B 1 113 ? -9.055 25.391 6.336 1 96.75 113 GLN B O 1
ATOM 2286 N N . THR B 1 114 ? -9.258 26.609 8.211 1 98 114 THR B N 1
ATOM 2287 C CA . THR B 1 114 ? -7.934 26.219 8.688 1 98 114 THR B CA 1
ATOM 2288 C C . THR B 1 114 ? -8.039 25.203 9.82 1 98 114 THR B C 1
ATOM 2290 O O . THR B 1 114 ? -8.805 25.406 10.773 1 98 114 THR B O 1
ATOM 2293 N N . ARG B 1 115 ? -7.359 24.141 9.672 1 98.12 115 ARG B N 1
ATOM 2294 C CA . ARG B 1 115 ? -7.121 23.219 10.781 1 98.12 115 ARG B CA 1
ATOM 2295 C C . ARG B 1 115 ? -5.852 23.594 11.539 1 98.12 115 ARG B C 1
ATOM 2297 O O . ARG B 1 115 ? -4.77 23.656 10.953 1 98.12 115 ARG B O 1
ATOM 2304 N N . ILE B 1 116 ? -5.992 23.828 12.766 1 98.38 116 ILE B N 1
ATOM 2305 C CA . ILE B 1 116 ? -4.855 24.078 13.641 1 98.38 116 ILE B CA 1
ATOM 2306 C C . ILE B 1 116 ? -4.52 22.812 14.422 1 98.38 116 ILE B C 1
ATOM 2308 O O . ILE B 1 116 ? -5.34 22.328 15.203 1 98.38 116 ILE B O 1
ATOM 2312 N N . HIS B 1 117 ? -3.379 22.312 14.219 1 98.31 117 HIS B N 1
ATOM 2313 C CA . HIS B 1 117 ? -2.887 21.141 14.914 1 98.31 117 HIS B CA 1
ATOM 2314 C C . HIS B 1 117 ? -1.842 21.516 15.961 1 98.31 117 HIS B C 1
ATOM 2316 O O . HIS B 1 117 ? -0.817 22.109 15.641 1 98.31 117 HIS B O 1
ATOM 2322 N N . ILE B 1 118 ? -2.076 21.172 17.125 1 98.19 118 ILE B N 1
ATOM 2323 C CA . ILE B 1 118 ? -1.062 21.203 18.172 1 98.19 118 ILE B CA 1
ATOM 2324 C C . ILE B 1 118 ? -0.586 19.797 18.469 1 98.19 118 ILE B C 1
ATOM 2326 O O . ILE B 1 118 ? -1.337 18.984 19.016 1 98.19 118 ILE B O 1
ATOM 2330 N N . ASP B 1 119 ? 0.621 19.578 18.156 1 98.19 119 ASP B N 1
ATOM 2331 C CA . ASP B 1 119 ? 1.149 18.219 18.203 1 98.19 119 ASP B CA 1
ATOM 2332 C C . ASP B 1 119 ? 2.199 18.078 19.312 1 98.19 119 ASP B C 1
ATOM 2334 O O . ASP B 1 119 ? 3.107 18.906 19.422 1 98.19 119 ASP B O 1
ATOM 2338 N N . ASN B 1 120 ? 2.078 17.141 20.156 1 98.12 120 ASN B N 1
ATOM 2339 C CA . ASN B 1 120 ? 3.166 16.609 20.969 1 98.12 120 ASN B CA 1
ATOM 2340 C C . ASN B 1 120 ? 3.74 15.328 20.344 1 98.12 120 ASN B C 1
ATOM 2342 O O . ASN B 1 120 ? 3.086 14.281 20.359 1 98.12 120 ASN B O 1
ATOM 2346 N N . VAL B 1 121 ? 4.922 15.43 19.812 1 98.31 121 VAL B N 1
ATOM 2347 C CA . VAL B 1 121 ? 5.52 14.336 19.062 1 98.31 121 VAL B CA 1
ATOM 2348 C C . VAL B 1 121 ? 6.535 13.594 19.938 1 98.31 121 VAL B C 1
ATOM 2350 O O . VAL B 1 121 ? 7.438 14.211 20.5 1 98.31 121 VAL B O 1
ATOM 2353 N N . ASP B 1 122 ? 6.395 12.289 20 1 98 122 ASP B N 1
ATOM 2354 C CA . ASP B 1 122 ? 7.293 11.453 20.797 1 98 122 ASP B CA 1
ATOM 2355 C C . ASP B 1 122 ? 8.75 11.68 20.391 1 98 122 ASP B C 1
ATOM 2357 O O . ASP B 1 122 ? 9.078 11.641 19.203 1 98 122 ASP B O 1
ATOM 2361 N N . ARG B 1 123 ? 9.602 12.055 21.359 1 96.56 123 ARG B N 1
ATOM 2362 C CA . ARG B 1 123 ? 11.047 12.219 21.266 1 96.56 123 ARG B CA 1
ATOM 2363 C C . ARG B 1 123 ? 11.406 13.445 20.438 1 96.56 123 ARG B C 1
ATOM 2365 O O . ARG B 1 123 ? 12.539 13.578 19.969 1 96.56 123 ARG B O 1
ATOM 2372 N N . LEU B 1 124 ? 10.531 14.344 20.141 1 96.31 124 LEU B N 1
ATOM 2373 C CA . LEU B 1 124 ? 10.836 15.523 19.344 1 96.31 124 LEU B CA 1
ATOM 2374 C C . LEU B 1 124 ? 10.414 16.797 20.078 1 96.31 124 LEU B C 1
ATOM 2376 O O . LEU B 1 124 ? 11.195 17.75 20.188 1 96.31 124 LEU B O 1
ATOM 2380 N N . GLY B 1 125 ? 9.078 16.812 20.578 1 96.38 125 GLY B N 1
ATOM 2381 C CA . GLY B 1 125 ? 8.609 17.969 21.297 1 96.38 125 GLY B CA 1
ATOM 2382 C C . GLY B 1 125 ? 7.281 18.5 20.781 1 96.38 125 GLY B C 1
ATOM 2383 O O . GLY B 1 125 ? 6.457 17.734 20.281 1 96.38 125 GLY B O 1
ATOM 2384 N N . ASP B 1 126 ? 7.059 19.812 21.062 1 97.75 126 ASP B N 1
ATOM 2385 C CA . ASP B 1 126 ? 5.758 20.406 20.766 1 97.75 126 ASP B CA 1
ATOM 2386 C C . ASP B 1 126 ? 5.812 21.25 19.5 1 97.75 126 ASP B C 1
ATOM 2388 O O . ASP B 1 126 ? 6.711 22.078 19.344 1 97.75 126 ASP B O 1
ATOM 2392 N N . PHE B 1 127 ? 4.855 21.031 18.688 1 98.38 127 PHE B N 1
ATOM 2393 C CA . PHE B 1 127 ? 4.801 21.734 17.406 1 98.38 127 PHE B CA 1
ATOM 2394 C C . PHE B 1 127 ? 3.389 22.234 17.125 1 98.38 127 PHE B C 1
ATOM 2396 O O . PHE B 1 127 ? 2.422 21.719 17.703 1 98.38 127 PHE B O 1
ATOM 2403 N N . ILE B 1 128 ? 3.305 23.172 16.281 1 98.19 128 ILE B N 1
ATOM 2404 C CA . ILE B 1 128 ? 2.027 23.641 15.758 1 98.19 128 ILE B CA 1
ATOM 2405 C C . ILE B 1 128 ? 2.039 23.562 14.227 1 98.19 128 ILE B C 1
ATOM 2407 O O . ILE B 1 128 ? 3.045 23.891 13.594 1 98.19 128 ILE B O 1
ATOM 2411 N N . GLU B 1 129 ? 0.985 23.047 13.664 1 98.12 129 GLU B N 1
ATOM 2412 C CA . GLU B 1 129 ? 0.772 23.078 12.227 1 98.12 129 GLU B CA 1
ATOM 2413 C C . GLU B 1 129 ? -0.511 23.812 11.867 1 98.12 129 GLU B C 1
ATOM 2415 O O . GLU B 1 129 ? -1.527 23.672 12.547 1 98.12 129 GLU B O 1
ATOM 2420 N N . LEU B 1 130 ? -0.461 24.656 10.852 1 98 130 LEU B N 1
ATOM 2421 C CA . LEU B 1 130 ? -1.632 25.281 10.234 1 98 130 LEU B CA 1
ATOM 2422 C C . LEU B 1 130 ? -1.907 24.672 8.859 1 98 130 LEU B C 1
ATOM 2424 O O . LEU B 1 130 ? -1.048 24.719 7.98 1 98 130 LEU B O 1
ATOM 2428 N N . GLU B 1 131 ? -3.031 24.094 8.68 1 97.75 131 GLU B N 1
ATOM 2429 C CA . GLU B 1 131 ? -3.449 23.531 7.395 1 97.75 131 GLU B CA 1
ATOM 2430 C C . GLU B 1 131 ? -4.656 24.281 6.836 1 97.75 131 GLU B C 1
ATOM 2432 O O . GLU B 1 131 ? -5.793 24.031 7.242 1 97.75 131 GLU B O 1
ATOM 2437 N N . VAL B 1 132 ? -4.398 25.172 5.918 1 97.75 132 VAL B N 1
ATOM 2438 C CA . VAL B 1 132 ? -5.473 25.906 5.254 1 97.75 132 VAL B CA 1
ATOM 2439 C C . VAL B 1 132 ? -5.984 25.109 4.059 1 97.75 132 VAL B C 1
ATOM 2441 O O . VAL B 1 132 ? -5.344 25.078 3.002 1 97.75 132 VAL B O 1
ATOM 2444 N N . VAL B 1 133 ? -7.141 24.5 4.219 1 96.06 133 VAL B N 1
ATOM 2445 C CA . VAL B 1 133 ? -7.703 23.672 3.16 1 96.06 133 VAL B CA 1
ATOM 2446 C C . VAL B 1 133 ? -8.281 24.547 2.059 1 96.06 133 VAL B C 1
ATOM 2448 O O . VAL B 1 133 ? -9.148 25.391 2.32 1 96.06 133 VAL B O 1
ATOM 2451 N N . LEU B 1 134 ? -7.789 24.359 0.907 1 95.19 134 LEU B N 1
ATOM 2452 C CA . LEU B 1 134 ? -8.25 25.188 -0.208 1 95.19 134 LEU B CA 1
ATOM 2453 C C . LEU B 1 134 ? -9.602 24.703 -0.717 1 95.19 134 LEU B C 1
ATOM 2455 O O . LEU B 1 134 ? -9.836 23.5 -0.83 1 95.19 134 LEU B O 1
ATOM 2459 N N . LYS B 1 135 ? -10.477 25.641 -0.891 1 91 135 LYS B N 1
ATOM 2460 C CA . LYS B 1 135 ? -11.711 25.344 -1.609 1 91 135 LYS B CA 1
ATOM 2461 C C . LYS B 1 135 ? -11.445 25.125 -3.096 1 91 135 LYS B C 1
ATOM 2463 O O . LYS B 1 135 ? -10.391 25.516 -3.604 1 91 135 LYS B O 1
ATOM 2468 N N . GLU B 1 136 ? -12.648 24.609 -3.648 1 86.06 136 GLU B N 1
ATOM 2469 C CA . GLU B 1 136 ? -12.523 24.438 -5.094 1 86.06 136 GLU B CA 1
ATOM 2470 C C . GLU B 1 136 ? -12.25 25.781 -5.785 1 86.06 136 GLU B C 1
ATOM 2472 O O . GLU B 1 136 ? -12.938 26.766 -5.527 1 86.06 136 GLU B O 1
ATOM 2477 N N . ASP B 1 137 ? -11.258 26.062 -6.461 1 88.56 137 ASP B N 1
ATOM 2478 C CA . ASP B 1 137 ? -10.914 27.203 -7.312 1 88.56 137 ASP B CA 1
ATOM 2479 C C . ASP B 1 137 ? -10.383 28.375 -6.484 1 88.56 137 ASP B C 1
ATOM 2481 O O . ASP B 1 137 ? -10.297 29.5 -6.973 1 88.56 137 ASP B O 1
ATOM 2485 N N . GLN B 1 138 ? -10.195 28.078 -5.211 1 91.25 138 GLN B N 1
ATOM 2486 C CA . GLN B 1 138 ? -9.648 29.141 -4.371 1 91.25 138 GLN B CA 1
ATOM 2487 C C . GLN B 1 138 ? -8.219 29.484 -4.781 1 91.25 138 GLN B C 1
ATOM 2489 O O . GLN B 1 138 ? -7.426 28.594 -5.098 1 91.25 138 GLN B O 1
ATOM 2494 N N . ASP B 1 139 ? -7.949 30.719 -4.707 1 92.5 139 ASP B N 1
ATOM 2495 C CA . ASP B 1 139 ? -6.609 31.219 -5.012 1 92.5 139 ASP B CA 1
ATOM 2496 C C . ASP B 1 139 ? -5.613 30.828 -3.924 1 92.5 139 ASP B C 1
ATOM 2498 O O . ASP B 1 139 ? -5.883 31 -2.734 1 92.5 139 ASP B O 1
ATOM 2502 N N . VAL B 1 140 ? -4.555 30.344 -4.348 1 93.25 140 VAL B N 1
ATOM 2503 C CA . VAL B 1 140 ? -3.502 29.906 -3.441 1 93.25 140 VAL B CA 1
ATOM 2504 C C . VAL B 1 140 ? -3.004 31.078 -2.609 1 93.25 140 VAL B C 1
ATOM 2506 O O . VAL B 1 140 ? -2.705 30.938 -1.423 1 93.25 140 VAL B O 1
ATOM 2509 N N . GLU B 1 141 ? -2.92 32.219 -3.205 1 95.06 141 GLU B N 1
ATOM 2510 C CA . GLU B 1 141 ? -2.434 33.406 -2.512 1 95.06 141 GLU B CA 1
ATOM 2511 C C . GLU B 1 141 ? -3.357 33.781 -1.36 1 95.06 141 GLU B C 1
ATOM 2513 O O . GLU B 1 141 ? -2.896 34.219 -0.31 1 95.06 141 GLU B O 1
ATOM 2518 N N . GLU B 1 142 ? -4.562 33.656 -1.607 1 95.88 142 GLU B N 1
ATOM 2519 C CA . GLU B 1 142 ? -5.527 33.938 -0.548 1 95.88 142 GLU B CA 1
ATOM 2520 C C . GLU B 1 142 ? -5.32 33 0.645 1 95.88 142 GLU B C 1
ATOM 2522 O O . GLU B 1 142 ? -5.375 33.438 1.796 1 95.88 142 GLU B O 1
ATOM 2527 N N . ALA B 1 143 ? -5.16 31.766 0.373 1 95.44 143 ALA B N 1
ATOM 2528 C CA . ALA B 1 143 ? -4.926 30.781 1.425 1 95.44 143 ALA B CA 1
ATOM 2529 C C . ALA B 1 143 ? -3.633 31.078 2.176 1 95.44 143 ALA B C 1
ATOM 2531 O O . ALA B 1 143 ? -3.555 30.875 3.393 1 95.44 143 ALA B O 1
ATOM 2532 N N . ARG B 1 144 ? -2.635 31.531 1.458 1 96.44 144 ARG B N 1
ATOM 2533 C CA . ARG B 1 144 ? -1.375 31.906 2.084 1 96.44 144 ARG B CA 1
ATOM 2534 C C . ARG B 1 144 ? -1.574 33.094 3.047 1 96.44 144 ARG B C 1
ATOM 2536 O O . ARG B 1 144 ? -1.011 33.094 4.145 1 96.44 144 ARG B O 1
ATOM 2543 N N . ASP B 1 145 ? -2.34 34 2.588 1 97 145 ASP B N 1
ATOM 2544 C CA . ASP B 1 145 ? -2.645 35.125 3.438 1 97 145 ASP B CA 1
ATOM 2545 C C . ASP B 1 145 ? -3.344 34.688 4.723 1 97 145 ASP B C 1
ATOM 2547 O O . ASP B 1 145 ? -3.061 35.219 5.801 1 97 145 ASP B O 1
ATOM 2551 N N . ILE B 1 146 ? -4.254 33.812 4.574 1 97.06 146 ILE B N 1
ATOM 2552 C CA . ILE B 1 146 ? -4.961 33.281 5.734 1 97.06 146 ILE B CA 1
ATOM 2553 C C . ILE B 1 146 ? -3.965 32.656 6.703 1 97.06 146 ILE B C 1
ATOM 2555 O O . ILE B 1 146 ? -4.02 32.906 7.91 1 97.06 146 ILE B O 1
ATOM 2559 N N . ALA B 1 147 ? -3.055 31.875 6.203 1 97.38 147 ALA B N 1
ATOM 2560 C CA . ALA B 1 147 ? -2.037 31.219 7.027 1 97.38 147 ALA B CA 1
ATOM 2561 C C . ALA B 1 147 ? -1.172 32.25 7.742 1 97.38 147 ALA B C 1
ATOM 2563 O O . ALA B 1 147 ? -0.934 32.156 8.945 1 97.38 147 ALA B O 1
ATOM 2564 N N . GLU B 1 148 ? -0.747 33.25 7.027 1 96.81 148 GLU B N 1
ATOM 2565 C CA . GLU B 1 148 ? 0.123 34.281 7.59 1 96.81 148 GLU B CA 1
ATOM 2566 C C . GLU B 1 148 ? -0.585 35.062 8.695 1 96.81 148 GLU B C 1
ATOM 2568 O O . GLU B 1 148 ? 0.023 35.375 9.719 1 96.81 148 GLU B O 1
ATOM 2573 N N . ASN B 1 149 ? -1.776 35.375 8.422 1 97.44 149 ASN B N 1
ATOM 2574 C CA . ASN B 1 149 ? -2.568 36.062 9.438 1 97.44 149 ASN B CA 1
ATOM 2575 C C . ASN B 1 149 ? -2.67 35.219 10.719 1 97.44 149 ASN B C 1
ATOM 2577 O O . ASN B 1 149 ? -2.498 35.781 11.82 1 97.44 149 ASN B O 1
ATOM 2581 N N . LEU B 1 150 ? -2.938 33.969 10.555 1 97.31 150 LEU B N 1
ATOM 2582 C CA . LEU B 1 150 ? -3.055 33.094 11.711 1 97.31 150 LEU B CA 1
ATOM 2583 C C . LEU B 1 150 ? -1.709 32.938 12.414 1 97.31 150 LEU B C 1
ATOM 2585 O O . LEU B 1 150 ? -1.655 32.812 13.641 1 97.31 150 LEU B O 1
ATOM 2589 N N . MET B 1 151 ? -0.624 32.906 11.641 1 97.06 151 MET B N 1
ATOM 2590 C CA . MET B 1 151 ? 0.705 32.844 12.25 1 97.06 151 MET B CA 1
ATOM 2591 C C . MET B 1 151 ? 0.903 34.031 13.211 1 97.06 151 MET B C 1
ATOM 2593 O O . MET B 1 151 ? 1.418 33.844 14.312 1 97.06 151 MET B O 1
ATOM 2597 N N . GLN B 1 152 ? 0.466 35.188 12.781 1 96.06 152 GLN B N 1
ATOM 2598 C CA . GLN B 1 152 ? 0.595 36.375 13.617 1 96.06 152 GLN B CA 1
ATOM 2599 C C . GLN B 1 152 ? -0.264 36.25 14.875 1 96.06 152 GLN B C 1
ATOM 2601 O O . GLN B 1 152 ? 0.208 36.531 15.977 1 96.06 152 GLN B O 1
ATOM 2606 N N . LYS B 1 153 ? -1.418 35.844 14.688 1 96.19 153 LYS B N 1
ATOM 2607 C CA . LYS B 1 153 ? -2.352 35.75 15.805 1 96.19 153 LYS B CA 1
ATOM 2608 C C . LYS B 1 153 ? -1.874 34.719 16.828 1 96.19 153 LYS B C 1
ATOM 2610 O O . LYS B 1 153 ? -2.121 34.875 18.031 1 96.19 153 LYS B O 1
ATOM 2615 N N . LEU B 1 154 ? -1.205 33.719 16.359 1 96.44 154 LEU B N 1
ATOM 2616 C CA . LEU B 1 154 ? -0.77 32.625 17.219 1 96.44 154 LEU B CA 1
ATOM 2617 C C . LEU B 1 154 ? 0.672 32.844 17.672 1 96.44 154 LEU B C 1
ATOM 2619 O O . LEU B 1 154 ? 1.271 31.938 18.281 1 96.44 154 LEU B O 1
ATOM 2623 N N . PHE B 1 155 ? 1.304 33.875 17.312 1 93.56 155 PHE B N 1
ATOM 2624 C CA . PHE B 1 155 ? 2.627 34.312 17.75 1 93.56 155 PHE B CA 1
ATOM 2625 C C . PHE B 1 155 ? 3.707 33.375 17.203 1 93.56 155 PHE B C 1
ATOM 2627 O O . PHE B 1 155 ? 4.668 33.062 17.891 1 93.56 155 PHE B O 1
ATOM 2634 N N . ILE B 1 156 ? 3.426 32.844 16 1 95.75 156 ILE B N 1
ATOM 2635 C CA . ILE B 1 156 ? 4.43 32 15.367 1 95.75 156 ILE B CA 1
ATOM 2636 C C . ILE B 1 156 ? 5.48 32.875 14.688 1 95.75 156 ILE B C 1
ATOM 2638 O O . ILE B 1 156 ? 5.172 33.625 13.75 1 95.75 156 ILE B O 1
ATOM 2642 N N . LYS B 1 157 ? 6.711 32.75 15.109 1 95.19 157 LYS B N 1
ATOM 2643 C CA . LYS B 1 157 ? 7.812 33.531 14.562 1 95.19 157 LYS B CA 1
ATOM 2644 C C . LYS B 1 157 ? 8.492 32.781 13.414 1 95.19 157 LYS B C 1
ATOM 2646 O O . LYS B 1 157 ? 8.461 31.562 13.352 1 95.19 157 LYS B O 1
ATOM 2651 N N . GLU B 1 158 ? 9.148 33.562 12.609 1 94.5 158 GLU B N 1
ATOM 2652 C CA . GLU B 1 158 ? 9.859 33 11.469 1 94.5 158 GLU B CA 1
ATOM 2653 C C . GLU B 1 158 ? 10.938 32.031 11.93 1 94.5 158 GLU B C 1
ATOM 2655 O O . GLU B 1 158 ? 11.141 30.984 11.297 1 94.5 158 GLU B O 1
ATOM 2660 N N . ASP B 1 159 ? 11.594 32.375 12.953 1 95.31 159 ASP B N 1
ATOM 2661 C CA . ASP B 1 159 ? 12.695 31.547 13.445 1 95.31 159 ASP B CA 1
ATOM 2662 C C . ASP B 1 159 ? 12.188 30.219 14.016 1 95.31 159 ASP B C 1
ATOM 2664 O O . ASP B 1 159 ? 12.969 29.297 14.242 1 95.31 159 ASP B O 1
ATOM 2668 N N . ASP B 1 160 ? 10.93 30.125 14.25 1 96.38 160 ASP B N 1
ATOM 2669 C CA . ASP B 1 160 ? 10.352 28.922 14.82 1 96.38 160 ASP B CA 1
ATOM 2670 C C . ASP B 1 160 ? 9.906 27.953 13.727 1 96.38 160 ASP B C 1
ATOM 2672 O O . ASP B 1 160 ? 9.562 26.797 14.008 1 96.38 160 ASP B O 1
ATOM 2676 N N . LEU B 1 161 ? 9.875 28.391 12.484 1 96.81 161 LEU B N 1
ATOM 2677 C CA . LEU B 1 161 ? 9.336 27.609 11.375 1 96.81 161 LEU B CA 1
ATOM 2678 C C . LEU B 1 161 ? 10.188 26.375 11.117 1 96.81 161 LEU B C 1
ATOM 2680 O O . LEU B 1 161 ? 11.414 26.422 11.234 1 96.81 161 LEU B O 1
ATOM 2684 N N . VAL B 1 162 ? 9.57 25.312 10.797 1 95.44 162 VAL B N 1
ATOM 2685 C CA . VAL B 1 162 ? 10.195 24.031 10.516 1 95.44 162 VAL B CA 1
ATOM 2686 C C . VAL B 1 162 ? 9.867 23.609 9.086 1 95.44 162 VAL B C 1
ATOM 2688 O O . VAL B 1 162 ? 8.703 23.594 8.68 1 95.44 162 VAL B O 1
ATOM 2691 N N . ALA B 1 163 ? 10.836 23.234 8.297 1 93.44 163 ALA B N 1
ATOM 2692 C CA . ALA B 1 163 ? 10.664 22.859 6.898 1 93.44 163 ALA B CA 1
ATOM 2693 C C . ALA B 1 163 ? 10.445 21.359 6.75 1 93.44 163 ALA B C 1
ATOM 2695 O O . ALA B 1 163 ? 9.617 20.922 5.945 1 93.44 163 ALA B O 1
ATOM 2696 N N . ASN B 1 164 ? 11.07 20.547 7.582 1 93.12 164 ASN B N 1
ATOM 2697 C CA . ASN B 1 164 ? 11.133 19.109 7.391 1 93.12 164 ASN B CA 1
ATOM 2698 C C . ASN B 1 164 ? 9.953 18.406 8.039 1 93.12 164 ASN B C 1
ATOM 2700 O O . ASN B 1 164 ? 9.352 18.922 8.977 1 93.12 164 ASN B O 1
ATOM 2704 N N . ALA B 1 165 ? 9.625 17.266 7.473 1 94.62 165 ALA B N 1
ATOM 2705 C CA . ALA B 1 165 ? 8.641 16.406 8.109 1 94.62 165 ALA B CA 1
ATOM 2706 C C . ALA B 1 165 ? 9.195 15.812 9.406 1 94.62 165 ALA B C 1
ATOM 2708 O O . ALA B 1 165 ? 10.414 15.688 9.57 1 94.62 165 ALA B O 1
ATOM 2709 N N . TYR B 1 166 ? 8.281 15.469 10.32 1 96.81 166 TYR B N 1
ATOM 2710 C CA . TYR B 1 166 ? 8.695 14.906 11.602 1 96.81 166 TYR B CA 1
ATOM 2711 C C . TYR B 1 166 ? 9.602 13.695 11.398 1 96.81 166 TYR B C 1
ATOM 2713 O O . TYR B 1 166 ? 10.602 13.531 12.102 1 96.81 166 TYR B O 1
ATOM 2721 N N . VAL B 1 167 ? 9.234 12.836 10.445 1 96.38 167 VAL B N 1
ATOM 2722 C CA . VAL B 1 167 ? 9.953 11.594 10.219 1 96.38 167 VAL B CA 1
ATOM 2723 C C . VAL B 1 167 ? 11.383 11.891 9.758 1 96.38 167 VAL B C 1
ATOM 2725 O O . VAL B 1 167 ? 12.32 11.18 10.133 1 96.38 167 VAL B O 1
ATOM 2728 N N . ASP B 1 168 ? 11.477 12.914 9.016 1 94.81 168 ASP B N 1
ATOM 2729 C CA . ASP B 1 168 ? 12.805 13.312 8.562 1 94.81 168 ASP B CA 1
ATOM 2730 C C . ASP B 1 168 ? 13.641 13.844 9.727 1 94.81 168 ASP B C 1
ATOM 2732 O O . ASP B 1 168 ? 14.836 13.547 9.82 1 94.81 168 ASP B O 1
ATOM 2736 N N . ILE B 1 169 ? 13.023 14.617 10.57 1 94.38 169 ILE B N 1
ATOM 2737 C CA . ILE B 1 169 ? 13.703 15.188 11.727 1 94.38 169 ILE B CA 1
ATOM 2738 C C . ILE B 1 169 ? 14.141 14.062 12.664 1 94.38 169 ILE B C 1
ATOM 2740 O O . ILE B 1 169 ? 15.273 14.055 13.148 1 94.38 169 ILE B O 1
ATOM 2744 N N . LEU B 1 170 ? 13.258 13.117 12.875 1 94.88 170 LEU B N 1
ATOM 2745 C CA . LEU B 1 170 ? 13.531 11.992 13.773 1 94.88 170 LEU B CA 1
ATOM 2746 C C . LEU B 1 170 ? 14.68 11.141 13.234 1 94.88 170 LEU B C 1
ATOM 2748 O O . LEU B 1 170 ? 15.492 10.633 14.008 1 94.88 170 LEU B O 1
ATOM 2752 N N . ASN B 1 171 ? 14.727 10.961 11.914 1 92.19 171 ASN B N 1
ATOM 2753 C CA . ASN B 1 171 ? 15.742 10.125 11.281 1 92.19 171 ASN B CA 1
ATOM 2754 C C . ASN B 1 171 ? 17.094 10.836 11.219 1 92.19 171 ASN B C 1
ATOM 2756 O O . ASN B 1 171 ? 18.125 10.195 11.023 1 92.19 171 ASN B O 1
ATOM 2760 N N . SER B 1 172 ? 17.109 12.094 11.242 1 88.62 172 SER B N 1
ATOM 2761 C CA . SER B 1 172 ? 18.359 12.867 11.211 1 88.62 172 SER B CA 1
ATOM 2762 C C . SER B 1 172 ? 19 12.93 12.586 1 88.62 172 SER B C 1
ATOM 2764 O O . SER B 1 172 ? 20.172 13.281 12.711 1 88.62 172 SER B O 1
ATOM 2766 N N . LYS B 1 173 ? 18.391 12.617 13.602 1 78.62 173 LYS B N 1
ATOM 2767 C CA . LYS B 1 173 ? 18.953 12.57 14.945 1 78.62 173 LYS B CA 1
ATOM 2768 C C . LYS B 1 173 ? 19.781 11.297 15.148 1 78.62 173 LYS B C 1
ATOM 2770 O O . LYS B 1 173 ? 20.812 11.32 15.812 1 78.62 173 LYS B O 1
#

Organism: NCBI:txid300112

Radius of gyration: 25.62 Å; Cα contacts (8 Å, |Δi|>4): 773; chains: 2; bounding box: 38×72×54 Å

Secondary structure (DSSP, 8-state):
-EEEEEEEE-S-HHHHHHHHHHH-SS--EEEEEEEEEE--SSSEEEEEEESSSS--EEEEEEE----SSSEEEEEEEEEE-HHHHHHHHHHHHHHH-EEEEEEEEEEEEEETTEEEEEEEETTTEEEEEEEEEPPTT--HHHHHHHHHHHHHHTT--GGGB--S-HHHHHHH-/-EEEEEEEE-S-HHHHHHHHHHH-SS--EEEEEEEEEE--SSSEEEEEEESSSS--EEEEEEE----SSSEEEEEEEEEE-HHHHHHHHHHHHHHH-EEEEEEEEEEEEEETTEEEEEEEETTTEEEEEEEEEPPTT--HHHHHHHHHHHHHHTT--GGGB--S-HHHHHHH-

Sequence (346 aa):
MRNIDVKAVIRDFARTIAKARELSETPEVKIEQHDTFFKAKDGRLKLRKFKVGDGAAELILYKRPDVFGPKLSTYDKVELNADIVESITNILSQAMGVLGIVKKTRLLYIVGQTRIHIDNVDRLGDFIELEVVLKEDQDVEEARDIAENLMQKLFIKEDDLVANAYVDILNSKMRNIDVKAVIRDFARTIAKARELSETPEVKIEQHDTFFKAKDGRLKLRKFKVGDGAAELILYKRPDVFGPKLSTYDKVELNADIVESITNILSQAMGVLGIVKKTRLLYIVGQTRIHIDNVDRLGDFIELEVVLKEDQDVEEARDIAENLMQKLFIKEDDLVANAYVDILNSK

Nearest PDB structures (foldseek):
  2dc4-assembly1_B  TM=8.461E-01  e=2.594E-11  Pyrococcus horikoshii
  1yem-assembly1_A  TM=8.661E-01  e=2.444E-10  Pyrococcus furiosus DSM 3638
  3n10-assembly1_A  TM=8.045E-01  e=1.401E-08  Yersinia pestis
  2fjt-assembly1_B  TM=7.750E-01  e=6.878E-09  Yersinia pestis KIM10+
  2aca-assembly1_B  TM=7.783E-01  e=2.852E-08  Vibrio parahaemolyticus

Solvent-accessible surface area (backbone atoms only — not comparable to full-atom values): 17892 Å² total; per-residue (Å²): 94,50,28,34,36,32,37,26,57,54,87,52,60,70,62,41,51,53,46,47,59,68,60,27,78,49,77,76,41,80,44,45,40,42,31,42,28,37,51,41,78,45,56,46,33,32,41,38,34,36,77,69,77,83,46,43,30,33,45,35,36,34,40,64,72,74,45,66,47,74,37,70,29,39,41,52,71,42,81,38,58,43,89,46,47,65,52,51,51,54,46,47,37,60,25,43,32,68,68,40,72,48,43,34,42,33,39,38,30,34,42,90,62,25,42,37,36,40,32,43,34,70,97,76,45,47,32,37,37,41,36,29,52,57,54,92,88,52,56,66,65,59,43,45,51,52,50,53,52,50,30,58,74,57,68,57,52,78,90,34,42,41,39,68,54,70,57,56,54,63,69,70,107,92,51,28,34,36,33,36,26,56,53,87,51,60,69,63,41,52,54,46,48,59,68,61,25,76,48,77,77,42,80,47,44,38,41,31,41,28,38,50,40,79,45,57,46,35,30,43,36,35,37,78,68,79,81,46,42,30,33,44,36,36,34,40,62,70,73,46,65,46,74,38,69,29,39,40,50,72,43,79,38,58,43,90,44,48,67,54,51,51,51,46,47,37,59,25,43,31,70,69,41,73,45,44,33,42,32,38,38,32,35,43,90,61,26,42,37,37,40,33,43,34,71,97,77,44,47,32,37,35,41,38,28,50,57,55,94,87,52,55,65,66,58,43,43,49,53,51,53,53,49,32,58,73,55,68,58,50,77,90,34,41,40,38,69,54,69,57,56,56,63,70,70,106

Foldseek 3Di:
DKWWKWKFFDDDDVLLVVLLCVQFPDDKDKWKWKWWWFADPAATWIKIFTPDDQGKIKIKGKDWALDWAITMMDMDMDIDDNVCSVVVVVVRCVVTNTLDMKTWMWIWGDHPQWIWIWIQIPPPGTMIMIIR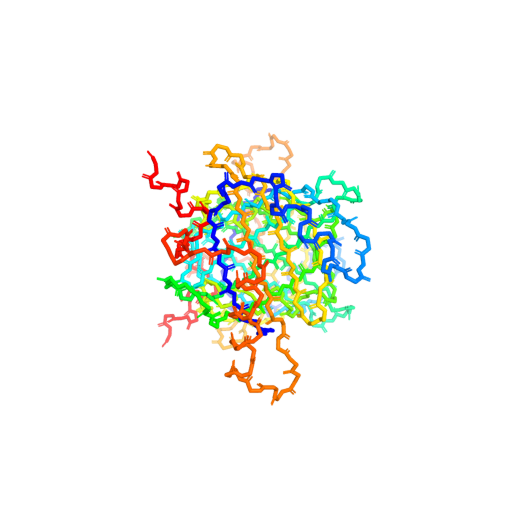DDDDPRDPVVSSVVRVVVCVSSVPDRVRTGRDDPSVVVVVD/DKWWKWKFFDDDDVLLVVLLCVQFPDDKDKWKWKWWWFADPAATWIKIFTPDDQGKIKTKGKDWALDWAITMMDMDMDIDDNVCSVVVVVVRCVVTNTLDMKTWMWIWGDHPQWIWIWIQIPPPGTMIMIIRDDDDPRDPVVSSVVRVVVCVSSVPDRVRTGRDDPSVVVVVD